Protein AF-0000000070421691 (afdb_homodimer)

Foldseek 3Di:
DAEEEQEAALFPLSVQLVVCCVVPPDDLPYAYEYEHEQDLPPPVPDPPVPPPDDPVVVVVSVVVSVVVVVVSQVVVQVVCVVSVHHYHYYYFYDDQLVRSQVVCVVVVHQEYTYEQDDPDDDPPDSRDPSRVSCCVRHPHYYHYGYDPDPPPD/DAEEEQEAALFPLSVQLVVCCVVPPDDLPYAYEYEHEQDLPPPVPDPPVVPPDDPVVVVVSVVVSVVVVVVSQVVVQVVCVVSVHHYHYDYFYDDQLVRSQVVCVVVVHQEYTYEQDDPDDDPPDSRDPSRVSCCVRHPHYYHYGYDPDPPDD

Solvent-accessible surface area (backbone atoms only — not comparable to full-atom values): 16685 Å² total; per-residue (Å²): 122,46,32,32,34,33,49,34,80,72,30,72,29,19,52,47,23,52,52,48,39,61,75,58,46,62,50,92,60,35,35,35,38,38,34,28,50,57,70,73,71,68,60,85,62,58,85,59,60,67,80,76,59,52,77,63,59,60,54,46,52,54,49,52,50,48,52,51,48,50,49,42,49,50,54,52,39,46,52,33,60,76,66,70,48,54,58,51,64,46,82,41,70,65,58,51,31,61,37,52,39,52,48,36,61,73,65,58,31,52,31,36,38,30,16,26,44,56,84,65,82,68,76,87,48,83,50,27,75,45,42,46,44,32,69,74,63,42,94,41,34,34,32,40,21,72,72,76,66,81,79,77,124,120,46,31,33,34,33,49,34,79,72,31,72,29,16,51,49,23,53,52,48,40,62,74,59,45,63,52,93,62,35,36,35,37,38,34,27,50,57,70,73,70,67,62,84,63,57,85,60,60,68,80,77,58,54,78,63,59,61,54,48,53,53,48,51,49,47,50,51,49,50,49,42,50,49,54,51,39,47,53,33,59,76,66,68,49,55,60,48,66,45,80,42,67,66,56,52,33,60,38,52,40,50,47,35,62,73,64,58,33,50,31,38,37,28,15,26,44,56,84,67,79,68,77,87,48,82,51,26,74,45,42,45,44,31,69,73,61,41,94,42,34,34,34,38,20,72,72,77,66,80,80,76,125

Secondary structure (DSSP, 8-state):
-EEEEEE--SSHHHHHHHHHHHHHT--TTEEEEEEEE------------TTTS-HHHHHHHHHHHHHHHHHHHHHHHHHHHHTT--EEEEEE-S-HHHHHHHHHHHTT-SEEEEES--S----S-SS-HHHHHHHHH-SS-EEEE--------/-EEEEEE--SSHHHHHHHHHHHHHT--TTEEEEEEEE------------TTTS-HHHHHHHHHHHHHHHHHHHHHHHHHHHHTT--EEEEEE-S-HHHHHHHHHHHTT-SEEEEES--S----S-SS-HHHHHHHHH-SS-EEEE--------

Sequence (306 aa):
MKNVLIAMDGSRESVFAFNQYLKTMHNSDNYVIAAHCAEYTEADTGVLSITQVGYDVIDGLLKEDEKRILSTLNDIESLLIENRVEGECIRLEGIPGVSIVSKAREVNASLIVIGSRGLGRIRRTFLGSVSEYVVHHSPVPVALCRYRGMGTKMKNVLIAMDGSRESVFAFNQYLKTMHNSDNYVIAAHCAEYTEADTGVLSITQVGYDVIDGLLKEDEKRILSTLNDIESLLIENRVEGECIRLEGIPGVSIVSKAREVNASLIVIGSRGLGRIRRTFLGSVSEYVVHHSPVPVALCRYRGMGTK

Organism: Crassostrea virginica (NCBI:txid6565)

Structure (mmCIF, N/CA/C/O backbone):
data_AF-0000000070421691-model_v1
#
loop_
_entity.id
_entity.type
_entity.pdbx_description
1 polymer 'Uncharacterized protein LOC111129438'
#
loop_
_atom_site.group_PDB
_atom_site.id
_atom_site.type_symbol
_atom_site.label_atom_id
_atom_site.label_alt_id
_atom_site.label_comp_id
_atom_site.label_asym_id
_atom_site.label_entity_id
_atom_site.label_seq_id
_atom_site.pdbx_PDB_ins_code
_atom_site.Cartn_x
_atom_site.Cartn_y
_atom_site.Cartn_z
_atom_site.occupancy
_atom_site.B_iso_or_equiv
_atom_site.auth_seq_id
_atom_site.auth_comp_id
_atom_site.auth_asym_id
_atom_site.auth_atom_id
_atom_site.pdbx_PDB_model_num
ATOM 1 N N . MET A 1 1 ? -16.359 -1.613 13.273 1 77.38 1 MET A N 1
ATOM 2 C CA . MET A 1 1 ? -15.867 -0.429 12.578 1 77.38 1 MET A CA 1
ATOM 3 C C . MET A 1 1 ? -14.344 -0.428 12.516 1 77.38 1 MET A C 1
ATOM 5 O O . MET A 1 1 ? -13.68 -0.826 13.477 1 77.38 1 MET A O 1
ATOM 9 N N . LYS A 1 2 ? -13.758 -0.209 11.305 1 95.12 2 LYS A N 1
ATOM 10 C CA . LYS A 1 2 ? -12.312 -0.176 11.133 1 95.12 2 LYS A CA 1
ATOM 11 C C . LYS A 1 2 ? -11.812 1.251 10.914 1 95.12 2 LYS A C 1
ATOM 13 O O . LYS A 1 2 ? -12.453 2.033 10.211 1 95.12 2 LYS A O 1
ATOM 18 N N . ASN A 1 3 ? -10.789 1.624 11.672 1 98.44 3 ASN A N 1
ATOM 19 C CA . ASN A 1 3 ? -10.148 2.92 11.477 1 98.44 3 ASN A CA 1
ATOM 20 C C . ASN A 1 3 ? -9.156 2.887 10.312 1 98.44 3 ASN A C 1
ATOM 22 O O . ASN A 1 3 ? -8.289 2.014 10.25 1 98.44 3 ASN A O 1
ATOM 26 N N . VAL A 1 4 ? -9.336 3.789 9.453 1 98.75 4 VAL A N 1
ATOM 27 C CA . VAL A 1 4 ? -8.406 3.971 8.344 1 98.75 4 VAL A CA 1
ATOM 28 C C . VAL A 1 4 ? -7.719 5.328 8.469 1 98.75 4 VAL A C 1
ATOM 30 O O . VAL A 1 4 ? -8.383 6.363 8.578 1 98.75 4 VAL A O 1
ATOM 33 N N . LEU A 1 5 ? -6.426 5.34 8.492 1 98.88 5 LEU A N 1
ATOM 34 C CA . LEU A 1 5 ? -5.66 6.582 8.555 1 98.88 5 LEU A CA 1
ATOM 35 C C . LEU A 1 5 ? -5.172 6.988 7.164 1 98.88 5 LEU A C 1
ATOM 37 O O . LEU A 1 5 ? -4.453 6.234 6.508 1 98.88 5 LEU A O 1
ATOM 41 N N . ILE A 1 6 ? -5.586 8.133 6.734 1 98.88 6 ILE A N 1
ATOM 42 C CA . ILE A 1 6 ? -5.109 8.664 5.461 1 98.88 6 ILE A CA 1
ATOM 43 C C . ILE A 1 6 ? -4.199 9.859 5.707 1 98.88 6 ILE A C 1
ATOM 45 O O . ILE A 1 6 ? -4.621 10.859 6.301 1 98.88 6 ILE A O 1
ATOM 49 N N . ALA A 1 7 ? -2.947 9.742 5.258 1 98.69 7 ALA A N 1
ATOM 50 C CA . ALA A 1 7 ? -1.983 10.828 5.398 1 98.69 7 ALA A CA 1
ATOM 51 C C . ALA A 1 7 ? -2.141 11.859 4.277 1 98.69 7 ALA A C 1
ATOM 53 O O . ALA A 1 7 ? -1.998 11.523 3.1 1 98.69 7 ALA A O 1
ATOM 54 N N . MET A 1 8 ? -2.387 13.117 4.711 1 97.88 8 MET A N 1
ATOM 55 C CA . MET A 1 8 ? -2.646 14.148 3.709 1 97.88 8 MET A CA 1
ATOM 56 C C . MET A 1 8 ? -1.851 15.414 4.012 1 97.88 8 MET A C 1
ATOM 58 O O . MET A 1 8 ? -1.923 15.945 5.121 1 97.88 8 MET A O 1
ATOM 62 N N . ASP A 1 9 ? -1.155 15.883 2.971 1 95 9 ASP A N 1
ATOM 63 C CA . ASP A 1 9 ? -0.322 17.062 3.189 1 95 9 ASP A CA 1
ATOM 64 C C . ASP A 1 9 ? -0.787 18.234 2.326 1 95 9 ASP A C 1
ATOM 66 O O . ASP A 1 9 ? -0.105 19.25 2.238 1 95 9 ASP A O 1
ATOM 70 N N . GLY A 1 10 ? -1.957 18.062 1.64 1 93.75 10 GLY A N 1
ATOM 71 C CA . GLY A 1 10 ? -2.514 19.109 0.804 1 93.75 10 GLY A CA 1
ATOM 72 C C . GLY A 1 10 ? -2.041 19.031 -0.636 1 93.75 10 GLY A C 1
ATOM 73 O O . GLY A 1 10 ? -2.529 19.781 -1.491 1 93.75 10 GLY A O 1
ATOM 74 N N . SER A 1 11 ? -1.064 18.188 -0.969 1 93 11 SER A N 1
ATOM 75 C CA . SER A 1 11 ? -0.588 18.031 -2.34 1 93 11 SER A CA 1
ATOM 76 C C . SER A 1 11 ? -1.613 17.297 -3.203 1 93 11 SER A C 1
ATOM 78 O O . SER A 1 11 ? -2.527 16.656 -2.682 1 93 11 SER A O 1
ATOM 80 N N . ARG A 1 12 ? -1.52 17.422 -4.504 1 93.94 12 ARG A N 1
ATOM 81 C CA . ARG A 1 12 ? -2.365 16.688 -5.438 1 93.94 12 ARG A CA 1
ATOM 82 C C . ARG A 1 12 ? -2.207 15.18 -5.246 1 93.94 12 ARG A C 1
ATOM 84 O O . ARG A 1 12 ? -3.168 14.422 -5.402 1 93.94 12 ARG A O 1
ATOM 91 N N . GLU A 1 13 ? -1.001 14.805 -4.832 1 95.12 13 GLU A N 1
ATOM 92 C CA . GLU A 1 13 ? -0.717 13.391 -4.613 1 95.12 13 GLU A CA 1
ATOM 93 C C . GLU A 1 13 ? -1.488 12.852 -3.412 1 95.12 13 GLU A C 1
ATOM 95 O O . GLU A 1 13 ? -1.997 11.727 -3.445 1 95.12 13 GLU A O 1
ATOM 100 N N . SER A 1 14 ? -1.585 13.688 -2.346 1 97 14 SER A N 1
ATOM 101 C CA . SER A 1 14 ? -2.299 13.227 -1.16 1 97 14 SER A CA 1
ATOM 102 C C . SER A 1 14 ? -3.807 13.219 -1.387 1 97 14 SER A C 1
ATOM 104 O O . SER A 1 14 ? -4.52 12.367 -0.857 1 97 14 SER A O 1
ATOM 106 N N . VAL A 1 15 ? -4.297 14.156 -2.199 1 97.19 15 VAL A N 1
ATOM 107 C CA . VAL A 1 15 ? -5.707 14.164 -2.572 1 97.19 15 VAL A CA 1
ATOM 108 C C . VAL A 1 15 ? -6.012 12.953 -3.453 1 97.19 15 VAL A C 1
ATOM 110 O O . VAL A 1 15 ? -7.055 12.312 -3.297 1 97.19 15 VAL A O 1
ATOM 113 N N . PHE A 1 16 ? -5.117 12.688 -4.352 1 97.31 16 PHE A N 1
ATOM 114 C CA . PHE A 1 16 ? -5.266 11.508 -5.188 1 97.31 16 PHE A CA 1
ATOM 115 C C . PHE A 1 16 ? -5.359 10.25 -4.336 1 97.31 16 PHE A C 1
ATOM 117 O O . PHE A 1 16 ? -6.184 9.367 -4.598 1 97.31 16 PHE A O 1
ATOM 124 N N . ALA A 1 17 ? -4.559 10.188 -3.281 1 98.31 17 ALA A N 1
ATOM 125 C CA . ALA A 1 17 ? -4.598 9.031 -2.391 1 98.31 17 ALA A CA 1
ATOM 126 C C . ALA A 1 17 ? -5.965 8.898 -1.721 1 98.31 17 ALA A C 1
ATOM 128 O O . ALA A 1 17 ? -6.516 7.801 -1.629 1 98.31 17 ALA A O 1
ATOM 129 N N . PHE A 1 18 ? -6.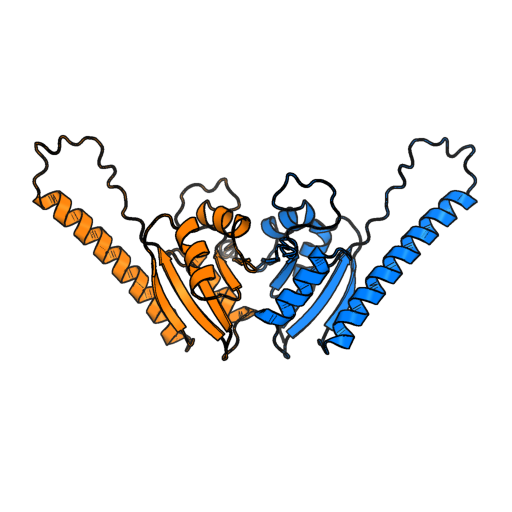527 9.984 -1.323 1 98.38 18 PHE A N 1
ATOM 130 C CA . PHE A 1 18 ? -7.863 9.992 -0.74 1 98.38 18 PHE A CA 1
ATOM 131 C C . PHE A 1 18 ? -8.898 9.477 -1.736 1 98.38 18 P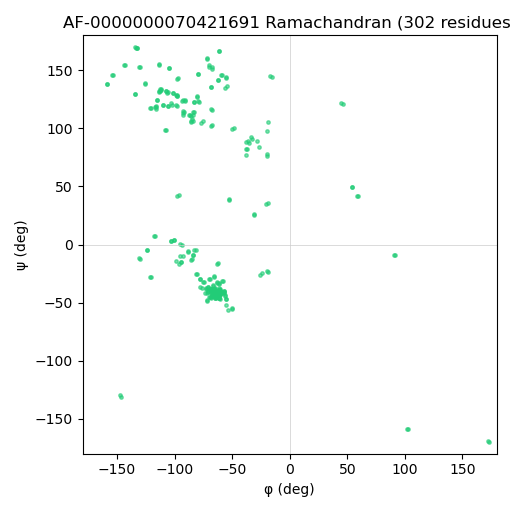HE A C 1
ATOM 133 O O . PHE A 1 18 ? -9.703 8.609 -1.404 1 98.38 18 PHE A O 1
ATOM 140 N N . ASN A 1 19 ? -8.797 9.977 -2.924 1 98 19 ASN A N 1
ATOM 141 C CA . ASN A 1 19 ? -9.734 9.57 -3.961 1 98 19 ASN A CA 1
ATOM 142 C C . ASN A 1 19 ? -9.594 8.086 -4.297 1 98 19 ASN A C 1
ATOM 144 O O . ASN A 1 19 ? -10.594 7.398 -4.523 1 98 19 ASN A O 1
ATOM 148 N N . GLN A 1 20 ? -8.391 7.621 -4.344 1 97.31 20 GLN A N 1
ATOM 149 C CA . GLN A 1 20 ? -8.172 6.199 -4.598 1 97.31 20 GLN A CA 1
ATOM 150 C C . GLN A 1 20 ? -8.758 5.344 -3.482 1 97.31 20 GLN A C 1
ATOM 152 O O . GLN A 1 20 ? -9.344 4.293 -3.746 1 97.31 20 GLN A O 1
ATOM 157 N N . TYR A 1 21 ? -8.547 5.801 -2.229 1 97.94 21 TYR A N 1
ATOM 158 C CA . TYR A 1 21 ? -9.172 5.09 -1.118 1 97.94 21 TYR A CA 1
ATOM 159 C C . TYR A 1 21 ? -10.68 4.984 -1.318 1 97.94 21 TYR A C 1
ATOM 161 O O . TYR A 1 21 ? -11.25 3.898 -1.2 1 97.94 21 TYR A O 1
ATOM 169 N N . LEU A 1 22 ? -11.32 6.086 -1.682 1 96.62 22 LEU A N 1
ATOM 170 C CA . LEU A 1 22 ? -12.766 6.117 -1.861 1 96.62 22 LEU A CA 1
ATOM 171 C C . LEU A 1 22 ? -13.195 5.156 -2.965 1 96.62 22 LEU A C 1
ATOM 173 O O . LEU A 1 22 ? -14.188 4.441 -2.816 1 96.62 22 LEU A O 1
ATOM 177 N N . LYS A 1 23 ? -12.398 5.125 -3.969 1 94.38 23 LYS A N 1
ATOM 178 C CA . LYS A 1 23 ? -12.75 4.363 -5.16 1 94.38 23 LYS A CA 1
ATOM 179 C C . LYS A 1 23 ? -12.516 2.869 -4.949 1 94.38 23 LYS A C 1
ATOM 181 O O . LYS A 1 23 ? -13.266 2.039 -5.477 1 94.38 23 LYS A O 1
ATOM 186 N N . THR A 1 24 ? -11.562 2.537 -4.113 1 94.56 24 THR A N 1
ATOM 187 C CA . THR A 1 24 ? -11.07 1.166 -4.207 1 94.56 24 THR A CA 1
ATOM 188 C C . THR A 1 24 ? -11.25 0.438 -2.877 1 94.56 24 THR A C 1
ATOM 190 O O . THR A 1 24 ? -11.406 -0.784 -2.85 1 94.56 24 THR A O 1
ATOM 193 N N . MET A 1 25 ? -11.242 1.121 -1.747 1 95.56 25 MET A N 1
ATOM 194 C CA . MET A 1 25 ? -11.047 0.435 -0.473 1 95.56 25 MET A CA 1
ATOM 195 C C . MET A 1 25 ? -12.109 0.846 0.538 1 95.56 25 MET A C 1
ATOM 197 O O . MET A 1 25 ? -12.266 0.205 1.579 1 95.56 25 MET A O 1
ATOM 201 N N . HIS A 1 26 ? -12.812 1.848 0.229 1 94.75 26 HIS A N 1
ATOM 202 C CA . HIS A 1 26 ? -13.75 2.426 1.192 1 94.75 26 HIS A CA 1
ATOM 203 C C . HIS A 1 26 ? -14.906 1.48 1.472 1 94.75 26 HIS A C 1
ATOM 205 O O . HIS A 1 26 ? -15.43 0.839 0.555 1 94.75 26 HIS A O 1
ATOM 211 N N . ASN A 1 27 ? -15.219 1.364 2.719 1 92.12 27 ASN A N 1
ATOM 212 C CA . ASN A 1 27 ? -16.438 0.75 3.254 1 92.12 27 ASN A CA 1
ATOM 213 C C . ASN A 1 27 ? -17.172 1.699 4.191 1 92.12 27 ASN A C 1
ATOM 215 O O . ASN A 1 27 ? -16.562 2.383 5.008 1 92.12 27 ASN A O 1
ATOM 219 N N . SER A 1 28 ? -18.484 1.755 4.105 1 90.69 28 SER A N 1
ATOM 220 C CA . SER A 1 28 ? -19.281 2.709 4.867 1 90.69 28 SER A CA 1
ATOM 221 C C . SER A 1 28 ? -19.141 2.479 6.367 1 90.69 28 SER A C 1
ATOM 223 O O . SER A 1 28 ? -19.453 3.361 7.172 1 90.69 28 SER A O 1
ATOM 225 N N . ASP A 1 29 ? -18.641 1.342 6.695 1 92.62 29 ASP A N 1
ATOM 226 C CA . ASP A 1 29 ? -18.453 1.027 8.109 1 92.62 29 ASP A CA 1
ATOM 227 C C . ASP A 1 29 ? -17.094 1.512 8.609 1 92.62 29 ASP A C 1
ATOM 229 O O . ASP A 1 29 ? -16.812 1.461 9.812 1 92.62 29 ASP A O 1
ATOM 233 N N . ASN A 1 30 ? -16.281 1.986 7.75 1 97 30 ASN A N 1
ATOM 234 C CA . ASN A 1 30 ? -14.969 2.475 8.156 1 97 30 ASN A CA 1
ATOM 235 C C . ASN A 1 30 ? -15.047 3.873 8.758 1 97 30 ASN A C 1
ATOM 237 O O . ASN A 1 30 ? -15.953 4.645 8.43 1 97 30 ASN A O 1
ATOM 241 N N . TYR A 1 31 ? -14.219 4.133 9.672 1 98.5 31 TYR A N 1
ATOM 242 C CA . TYR A 1 31 ? -13.977 5.473 10.195 1 98.5 31 TYR A CA 1
ATOM 243 C C . TYR A 1 31 ? -12.641 6.02 9.695 1 98.5 31 TYR A C 1
ATOM 245 O O . TYR A 1 31 ? -11.586 5.457 10 1 98.5 31 TYR A O 1
ATOM 253 N N . VAL A 1 32 ? -12.734 7.117 8.984 1 98.56 32 VAL A N 1
ATOM 254 C CA . VAL A 1 32 ? -11.531 7.637 8.328 1 98.56 32 VAL A CA 1
ATOM 255 C C . VAL A 1 32 ? -10.922 8.742 9.188 1 98.56 32 VAL A C 1
ATOM 257 O O . VAL A 1 32 ? -11.609 9.68 9.594 1 98.56 32 VAL A O 1
ATOM 260 N N . ILE A 1 33 ? -9.656 8.602 9.445 1 98.81 33 ILE A N 1
ATOM 261 C CA . ILE A 1 33 ? -8.859 9.641 10.086 1 98.81 33 ILE A CA 1
ATOM 262 C C . ILE A 1 33 ? -7.91 10.266 9.062 1 98.81 33 ILE A C 1
ATOM 264 O O . ILE A 1 33 ? -6.867 9.688 8.75 1 98.81 33 ILE A O 1
ATOM 268 N N . ALA A 1 34 ? -8.367 11.398 8.562 1 98.75 34 ALA A N 1
ATOM 269 C CA . ALA A 1 34 ? -7.504 12.156 7.66 1 98.75 34 ALA A CA 1
ATOM 270 C C . ALA A 1 34 ? -6.527 13.031 8.445 1 98.75 34 ALA A C 1
ATOM 272 O O . ALA A 1 34 ? -6.934 13.984 9.117 1 98.75 34 ALA A O 1
ATOM 273 N N . ALA A 1 35 ? -5.246 12.695 8.312 1 98.5 35 ALA A N 1
ATOM 274 C CA . ALA A 1 35 ? -4.25 13.312 9.18 1 98.5 35 ALA A CA 1
ATOM 275 C C . ALA A 1 35 ? -3.314 14.219 8.391 1 98.5 35 ALA A C 1
ATOM 277 O O . ALA A 1 35 ? -2.82 13.828 7.328 1 98.5 35 ALA A O 1
ATOM 278 N N . HIS A 1 36 ? -3.104 15.359 8.859 1 97.5 36 HIS A N 1
ATOM 279 C CA . HIS A 1 36 ? -2.154 16.328 8.305 1 97.5 36 HIS A CA 1
ATOM 280 C C . HIS A 1 36 ? -1.093 16.703 9.336 1 97.5 36 HIS A C 1
ATOM 282 O O . HIS A 1 36 ? -1.419 17.188 10.422 1 97.5 36 HIS A O 1
ATOM 288 N N . CYS A 1 37 ? 0.131 16.375 8.977 1 94.12 37 CYS A N 1
ATOM 289 C CA . CYS A 1 37 ? 1.233 16.797 9.836 1 94.12 37 CYS A CA 1
ATOM 290 C C . CYS A 1 37 ? 1.805 18.125 9.383 1 94.12 37 CYS A C 1
ATOM 292 O O . CYS A 1 37 ? 2.395 18.219 8.305 1 94.12 37 CYS A O 1
ATOM 294 N N . ALA A 1 38 ? 1.633 19.125 10.125 1 80.69 38 ALA A N 1
ATOM 295 C CA . ALA A 1 38 ? 2.006 20.5 9.836 1 80.69 38 ALA A CA 1
ATOM 296 C C . ALA A 1 38 ? 3.51 20.703 9.992 1 80.69 38 ALA A C 1
ATOM 298 O O . ALA A 1 38 ? 4.098 20.297 10.992 1 80.69 38 ALA A O 1
ATOM 299 N N . GLU A 1 39 ? 4.125 20.828 8.844 1 71.38 39 GLU A N 1
ATOM 300 C CA . GLU A 1 39 ? 5.516 21.234 9.023 1 71.38 39 GLU A CA 1
ATOM 301 C C . GLU A 1 39 ? 5.66 22.75 8.953 1 71.38 39 GLU A C 1
ATOM 303 O O . GLU A 1 39 ? 5.117 23.391 8.047 1 71.38 39 GLU A O 1
ATOM 308 N N . TYR A 1 40 ? 6.051 23.328 10.078 1 58.81 40 TYR A N 1
ATOM 309 C CA . TYR A 1 40 ? 6.34 24.766 10.055 1 58.81 40 TYR A CA 1
ATOM 310 C C . TYR A 1 40 ? 7.586 25.047 9.227 1 58.81 40 TYR A C 1
ATOM 312 O O . TYR A 1 40 ? 8.547 24.281 9.25 1 58.81 40 TYR A O 1
ATOM 320 N N . THR A 1 41 ? 7.34 25.516 7.984 1 53.25 41 THR A N 1
ATOM 321 C CA . THR A 1 41 ? 8.484 25.938 7.18 1 53.25 41 THR A CA 1
ATOM 322 C C . THR A 1 41 ? 9.578 26.531 8.062 1 53.25 41 THR A C 1
ATOM 324 O O . THR A 1 41 ? 9.305 27.359 8.938 1 53.25 41 THR A O 1
ATOM 327 N N . GLU A 1 42 ? 10.43 25.688 8.461 1 48.53 42 GLU A N 1
ATOM 328 C CA . GLU A 1 42 ? 11.562 26.438 8.992 1 48.53 42 GLU A CA 1
ATOM 329 C C . GLU A 1 42 ? 11.836 27.688 8.148 1 48.53 42 GLU A C 1
ATOM 331 O O . GLU A 1 42 ? 12.016 27.594 6.934 1 48.53 42 GLU A O 1
ATOM 336 N N . ALA A 1 43 ? 11.117 28.703 8.258 1 41.06 43 ALA A N 1
ATOM 337 C CA . ALA A 1 43 ? 11.703 29.891 7.637 1 41.06 43 ALA A CA 1
ATOM 338 C C . ALA A 1 43 ? 13.203 29.703 7.426 1 41.06 43 ALA A C 1
ATOM 340 O O . ALA A 1 43 ? 13.898 29.141 8.273 1 41.06 43 ALA A O 1
ATOM 341 N N . ASP A 1 44 ? 13.633 29.469 6.145 1 38.09 44 ASP A N 1
ATOM 342 C CA . ASP A 1 44 ? 15.031 29.844 5.961 1 38.09 44 ASP A CA 1
ATOM 343 C C . ASP A 1 44 ? 15.469 30.828 7.039 1 38.09 44 ASP A C 1
ATOM 345 O O . ASP A 1 44 ? 15.508 32.031 6.805 1 38.09 44 ASP A O 1
ATOM 349 N N . THR A 1 45 ? 15.023 30.75 8.188 1 38.03 45 THR A N 1
ATOM 350 C CA . THR A 1 45 ? 15.664 31.641 9.156 1 38.03 45 THR A CA 1
ATOM 351 C C . THR A 1 45 ? 17.188 31.469 9.125 1 38.03 45 THR A C 1
ATOM 353 O O . THR A 1 45 ? 17.719 30.547 9.734 1 38.03 45 THR A O 1
ATOM 356 N N . GLY A 1 46 ? 17.875 31.281 7.996 1 39.12 46 GLY A N 1
ATOM 357 C CA . GLY A 1 46 ? 19.234 31.797 8.195 1 39.12 46 GLY A CA 1
ATOM 358 C C . GLY A 1 46 ? 19.344 32.719 9.391 1 39.12 46 GLY A C 1
ATOM 359 O O . GLY A 1 46 ? 18.344 33.219 9.898 1 39.12 46 GLY A O 1
ATOM 360 N N . VAL A 1 47 ? 20.562 32.625 10.086 1 39.03 47 VAL A N 1
ATOM 361 C CA . VAL A 1 47 ? 21.047 33.594 11.078 1 39.03 47 VAL A CA 1
ATOM 362 C C . VAL A 1 47 ? 20.531 35 10.734 1 39.03 47 VAL A C 1
ATOM 364 O O . VAL A 1 47 ? 21.141 35.719 9.953 1 39.03 47 VAL A O 1
ATOM 367 N N . LEU A 1 48 ? 19.5 35.188 10.109 1 39.16 48 LEU A N 1
ATOM 368 C CA . LEU A 1 48 ? 19.297 36.625 10.273 1 39.16 48 LEU A CA 1
ATOM 369 C C . LEU A 1 48 ? 19.391 37.031 11.742 1 39.16 48 LEU A C 1
ATOM 371 O O . LEU A 1 48 ? 18.875 36.312 12.609 1 39.16 48 LEU A O 1
ATOM 375 N N . SER A 1 49 ? 20.516 37.562 12.195 1 39.91 49 SER A N 1
ATOM 376 C CA . SER A 1 49 ? 20.75 38.25 13.461 1 39.91 49 SER A CA 1
ATOM 377 C C . SER A 1 49 ? 19.438 38.75 14.07 1 39.91 49 SER A C 1
ATOM 379 O O . SER A 1 49 ? 18.734 39.562 13.477 1 39.91 49 SER A O 1
ATOM 381 N N . ILE A 1 50 ? 18.688 37.906 14.656 1 44.12 50 ILE A N 1
ATOM 382 C CA . ILE A 1 50 ? 17.578 38.219 15.539 1 44.12 50 ILE A CA 1
ATOM 383 C C . ILE A 1 50 ? 17.703 39.656 16.047 1 44.12 50 ILE A C 1
ATOM 385 O O . ILE A 1 50 ? 16.844 40.156 16.766 1 44.12 50 ILE A O 1
ATOM 389 N N . THR A 1 51 ? 19.031 40.031 15.977 1 44.97 51 THR A N 1
ATOM 390 C CA . THR A 1 51 ? 19.125 41.375 16.531 1 44.97 51 THR A CA 1
ATOM 391 C C . THR A 1 51 ? 18.141 42.312 15.828 1 44.97 51 THR A C 1
ATOM 393 O O . THR A 1 51 ? 17.609 43.25 16.453 1 44.97 51 THR A O 1
ATOM 396 N N . GLN A 1 52 ? 18.25 42.406 14.406 1 45.94 52 GLN A N 1
ATOM 397 C CA . GLN A 1 52 ? 17.578 43.531 13.773 1 45.94 52 GLN A CA 1
ATOM 398 C C . GLN A 1 52 ? 16.203 43.125 13.258 1 45.94 52 GLN A C 1
ATOM 400 O O . GLN A 1 52 ? 15.477 43.969 12.688 1 45.94 52 GLN A O 1
ATOM 405 N N . VAL A 1 53 ? 15.844 41.75 13.086 1 51.53 53 VAL A N 1
ATOM 406 C CA . VAL A 1 53 ? 14.5 41.531 12.555 1 51.53 53 VAL A CA 1
ATOM 407 C C . VAL A 1 53 ? 13.484 41.562 13.695 1 51.53 53 VAL A C 1
ATOM 409 O O . VAL A 1 53 ? 13.633 40.875 14.695 1 51.53 53 VAL A O 1
ATOM 412 N N . GLY A 1 54 ? 12.734 42.531 13.844 1 55.06 54 GLY A N 1
ATOM 413 C CA . GLY A 1 54 ? 11.781 42.844 14.898 1 55.06 54 GLY A CA 1
ATOM 414 C C . GLY A 1 54 ? 10.766 41.719 15.133 1 55.06 54 GLY A C 1
ATOM 415 O O . GLY A 1 54 ? 10.5 40.938 14.242 1 55.06 54 GLY A O 1
ATOM 416 N N . TYR A 1 55 ? 10.438 41.344 16.422 1 56.16 55 TYR A N 1
ATOM 417 C CA . TYR A 1 55 ? 9.406 40.469 16.984 1 56.16 55 TYR A CA 1
ATOM 418 C C . TYR A 1 55 ? 8.195 40.375 16.062 1 56.16 55 TYR A C 1
ATOM 420 O O . TYR A 1 55 ? 7.547 39.344 15.969 1 56.16 55 TYR A O 1
ATOM 428 N N . ASP A 1 56 ? 8.023 41.406 15.281 1 57.47 56 ASP A N 1
ATOM 429 C CA . ASP A 1 56 ? 6.812 41.531 14.469 1 57.47 56 ASP A CA 1
ATOM 430 C C . ASP A 1 56 ? 6.879 40.594 13.25 1 57.47 56 ASP A C 1
ATOM 432 O O . ASP A 1 56 ? 5.867 40.031 12.836 1 57.47 56 ASP A O 1
ATOM 436 N N . VAL A 1 57 ? 8.109 40.469 12.688 1 59.91 57 VAL A N 1
ATOM 437 C CA . VAL A 1 57 ? 8.258 39.688 11.469 1 59.91 57 VAL A CA 1
ATOM 438 C C . VAL A 1 57 ? 8.125 38.188 11.805 1 59.91 57 VAL A C 1
ATOM 440 O O . VAL A 1 57 ? 7.473 37.438 11.07 1 59.91 57 VAL A O 1
ATOM 443 N N . ILE A 1 58 ? 8.633 37.781 12.867 1 60.75 58 ILE A N 1
ATOM 444 C CA . ILE A 1 58 ? 8.531 36.375 13.297 1 60.75 58 ILE A CA 1
ATOM 445 C C . ILE A 1 58 ? 7.066 36.031 13.57 1 60.75 58 ILE A C 1
ATOM 447 O O . ILE A 1 58 ? 6.594 34.969 13.172 1 60.75 58 ILE A O 1
ATOM 451 N N . ASP A 1 59 ? 6.352 36.938 14.188 1 64.69 59 ASP A N 1
ATOM 452 C CA . ASP A 1 59 ? 4.938 36.75 14.484 1 64.69 59 ASP A CA 1
ATOM 453 C C . ASP A 1 59 ? 4.117 36.625 13.195 1 64.69 59 ASP A C 1
ATOM 455 O O . ASP A 1 59 ? 3.209 35.781 13.109 1 64.69 59 ASP A O 1
ATOM 459 N N . GLY A 1 60 ? 4.566 37.312 12.164 1 65.88 60 GLY A N 1
ATOM 460 C CA . GLY A 1 60 ? 3.867 37.281 10.883 1 65.88 60 GLY A CA 1
ATOM 461 C C . GLY A 1 60 ? 4.051 35.969 10.148 1 65.88 60 GLY A C 1
ATOM 462 O O . GLY A 1 60 ? 3.094 35.438 9.594 1 65.88 60 GLY A O 1
ATOM 463 N N . LEU A 1 61 ? 5.258 35.469 10.172 1 65.31 61 LEU A N 1
ATOM 464 C CA . LEU A 1 61 ? 5.551 34.219 9.492 1 65.31 61 LEU A CA 1
ATOM 465 C C . LEU A 1 61 ? 4.82 33.062 10.156 1 65.31 61 LEU A C 1
ATOM 467 O O . LEU A 1 61 ? 4.293 32.188 9.477 1 65.31 61 LEU A O 1
ATOM 471 N N . LEU A 1 62 ? 4.781 33.156 11.383 1 71.56 62 LEU A N 1
ATOM 472 C CA . LEU A 1 62 ? 4.078 32.125 12.133 1 71.56 62 LEU A CA 1
ATOM 473 C C . LEU A 1 62 ? 2.58 32.156 11.844 1 71.56 62 LEU A C 1
ATOM 475 O O . LEU A 1 62 ? 1.939 31.109 11.719 1 71.56 62 LEU A O 1
ATOM 479 N N . LYS A 1 63 ? 2.189 33.438 11.672 1 77.56 63 LYS A N 1
ATOM 480 C CA . LYS A 1 63 ? 0.769 33.594 11.375 1 77.56 63 LYS A CA 1
ATOM 481 C C . LYS A 1 63 ? 0.444 33.094 9.969 1 77.56 63 LYS A C 1
ATOM 483 O O . LYS A 1 63 ? -0.599 32.469 9.742 1 77.56 63 LYS A O 1
ATOM 488 N N . GLU A 1 64 ? 1.34 33.312 9.039 1 80.56 64 GLU A N 1
ATOM 489 C CA . GLU A 1 64 ? 1.11 32.844 7.672 1 80.56 64 GLU A CA 1
ATOM 490 C C . GLU A 1 64 ? 1.154 31.328 7.574 1 80.56 64 GLU A C 1
ATOM 492 O O . GLU A 1 64 ? 0.362 30.719 6.852 1 80.56 64 GLU A O 1
ATOM 497 N N . ASP A 1 65 ? 2.021 30.766 8.297 1 81.94 65 ASP A N 1
ATOM 498 C CA . ASP A 1 65 ? 2.111 29.312 8.32 1 81.94 65 ASP A CA 1
ATOM 499 C C . ASP A 1 65 ? 0.85 28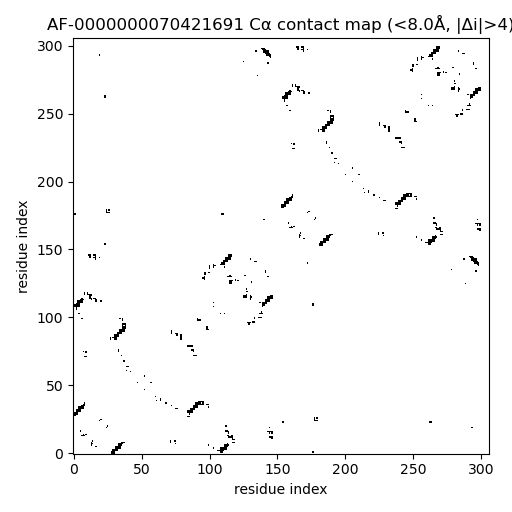.688 8.914 1 81.94 65 ASP A C 1
ATOM 501 O O . ASP A 1 65 ? 0.33 27.703 8.391 1 81.94 65 ASP A O 1
ATOM 505 N N . GLU A 1 66 ? 0.404 29.297 9.914 1 87.25 66 GLU A N 1
ATOM 506 C CA . GLU A 1 66 ? -0.803 28.797 10.562 1 87.25 66 GLU A CA 1
ATOM 507 C C . GLU A 1 66 ? -2.012 28.891 9.641 1 87.25 66 GLU A C 1
ATOM 509 O O . GLU A 1 66 ? -2.848 27.984 9.602 1 87.25 66 GLU A O 1
ATOM 514 N N . LYS A 1 67 ? -2.053 30 8.938 1 88.75 67 LYS A N 1
ATOM 515 C CA . LYS A 1 67 ? -3.148 30.156 7.988 1 88.75 67 LYS A CA 1
ATOM 516 C C . LYS A 1 67 ? -3.107 29.094 6.906 1 88.75 67 LYS A C 1
ATOM 518 O O . LYS A 1 67 ? -4.145 28.547 6.52 1 88.75 67 LYS A O 1
ATOM 523 N N . ARG A 1 68 ? -2.002 28.812 6.457 1 88.31 68 ARG A N 1
ATOM 524 C CA . ARG A 1 68 ? -1.84 27.781 5.434 1 88.31 68 ARG A CA 1
ATOM 525 C C . ARG A 1 68 ? -2.24 26.406 5.969 1 88.31 68 ARG A C 1
ATOM 527 O O . ARG A 1 68 ? -2.92 25.641 5.281 1 88.31 68 ARG A O 1
ATOM 534 N N . ILE A 1 69 ? -1.844 26.156 7.137 1 90.44 69 ILE A N 1
ATOM 535 C CA . ILE A 1 69 ? -2.145 24.875 7.77 1 90.44 69 ILE A CA 1
ATOM 536 C C . ILE A 1 69 ? -3.654 24.734 7.953 1 90.44 69 ILE A C 1
ATOM 538 O O . ILE A 1 69 ? -4.23 23.688 7.621 1 90.44 69 ILE A O 1
ATOM 542 N N . LEU A 1 70 ? -4.219 25.797 8.43 1 92.69 70 LEU A N 1
ATOM 543 C CA . LEU A 1 70 ? -5.656 25.766 8.656 1 92.69 70 LEU A CA 1
ATOM 544 C C . LEU A 1 70 ? -6.414 25.609 7.34 1 92.69 70 LEU A C 1
ATOM 546 O O . LEU A 1 70 ? -7.422 24.906 7.277 1 92.69 70 LEU A O 1
ATOM 550 N N . SER A 1 71 ? -5.953 26.266 6.352 1 94.81 71 SER A N 1
ATOM 551 C CA . SER A 1 71 ? -6.578 26.125 5.039 1 94.81 71 SER A CA 1
ATOM 552 C C . SER A 1 71 ? -6.5 24.688 4.535 1 94.81 71 SER A C 1
ATOM 554 O O . SER A 1 71 ? -7.484 24.156 4.016 1 94.81 71 SER A O 1
ATOM 556 N N . THR A 1 72 ? -5.363 24.078 4.695 1 94.19 72 THR A N 1
ATOM 557 C CA . THR A 1 72 ? -5.188 22.688 4.281 1 94.19 72 THR A CA 1
ATOM 558 C C . THR A 1 72 ? -6.125 21.766 5.062 1 94.19 72 THR A C 1
ATOM 560 O O . THR A 1 72 ? -6.781 20.906 4.477 1 94.19 72 THR A O 1
ATOM 563 N N . LEU A 1 73 ? -6.215 22 6.316 1 96.44 73 LEU A N 1
ATOM 564 C CA . LEU A 1 73 ? -7.09 21.203 7.164 1 96.44 73 LEU A CA 1
ATOM 565 C C . LEU A 1 73 ? -8.547 21.359 6.754 1 96.44 73 LEU A C 1
ATOM 567 O O . LEU A 1 73 ? -9.297 20.391 6.703 1 96.44 73 LEU A O 1
ATOM 571 N N . ASN A 1 74 ? -8.906 22.594 6.469 1 97.12 74 ASN A N 1
ATOM 572 C CA . ASN A 1 74 ? -10.266 22.859 6.012 1 97.12 74 ASN A CA 1
ATOM 573 C C . ASN A 1 74 ? -10.562 22.141 4.691 1 97.12 74 ASN A C 1
ATOM 575 O O . ASN A 1 74 ? -11.648 21.594 4.508 1 97.12 74 ASN A O 1
ATOM 579 N N . ASP A 1 75 ? -9.625 22.172 3.779 1 97.31 75 ASP A N 1
ATOM 580 C CA . ASP A 1 75 ? -9.781 21.5 2.498 1 97.31 75 ASP A CA 1
ATOM 581 C C . ASP A 1 75 ? -9.961 19.984 2.695 1 97.31 75 ASP A C 1
ATOM 583 O O . ASP A 1 75 ? -10.812 19.375 2.053 1 97.31 75 ASP A O 1
ATOM 587 N N . ILE A 1 76 ? -9.25 19.453 3.574 1 96.81 76 ILE A N 1
ATOM 588 C CA . ILE A 1 76 ? -9.312 18.016 3.848 1 96.81 76 ILE A CA 1
ATOM 589 C C . ILE A 1 76 ? -10.656 17.672 4.48 1 96.81 76 ILE A C 1
ATOM 591 O O . ILE A 1 76 ? -11.305 16.688 4.098 1 96.81 76 ILE A O 1
ATOM 595 N N . GLU A 1 77 ? -11.031 18.484 5.43 1 97.69 77 GLU A N 1
ATOM 596 C CA . GLU A 1 77 ? -12.328 18.281 6.062 1 97.69 77 GLU A CA 1
ATOM 597 C C . GLU A 1 77 ? -13.461 18.344 5.039 1 97.69 77 GLU A C 1
ATOM 599 O O . GLU A 1 77 ? -14.398 17.547 5.09 1 97.69 77 GLU A O 1
ATOM 604 N N . SER A 1 78 ? -13.359 19.281 4.141 1 98.12 78 SER A N 1
ATOM 605 C CA . SER A 1 78 ? -14.367 19.438 3.096 1 98.12 78 SER A CA 1
ATOM 606 C C . SER A 1 78 ? -14.461 18.172 2.23 1 98.12 78 SER A C 1
ATOM 608 O O . SER A 1 78 ? -15.547 17.797 1.785 1 98.12 78 SER A O 1
ATOM 610 N N . LEU A 1 79 ? -13.344 17.531 1.943 1 97.69 79 LEU A N 1
ATOM 611 C CA . LEU A 1 79 ? -13.336 16.297 1.168 1 97.69 79 LEU A CA 1
ATOM 612 C C . LEU A 1 79 ? -14.148 15.211 1.869 1 97.69 79 LEU A C 1
ATOM 614 O O . LEU A 1 79 ? -14.922 14.5 1.229 1 97.69 79 LEU A O 1
ATOM 618 N N . LEU A 1 80 ? -14 15.094 3.188 1 97.94 80 LEU A N 1
ATOM 619 C CA . LEU A 1 80 ? -14.742 14.094 3.945 1 97.94 80 LEU A CA 1
ATOM 620 C C . LEU A 1 80 ? -16.234 14.367 3.879 1 97.94 80 LEU A C 1
ATOM 622 O O . LEU A 1 80 ? -17.031 13.453 3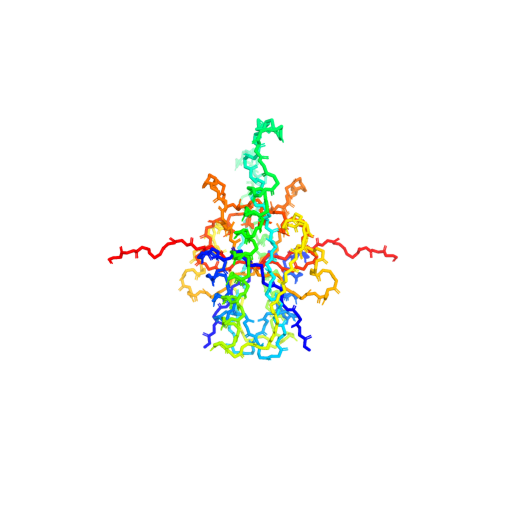.617 1 97.94 80 LEU A O 1
ATOM 626 N N . ILE A 1 81 ? -16.562 15.633 4.027 1 97.69 81 ILE A N 1
ATOM 627 C CA . ILE A 1 81 ? -17.969 16.031 4.086 1 97.69 81 ILE A CA 1
ATOM 628 C C . ILE A 1 81 ? -18.609 15.859 2.713 1 97.69 81 ILE A C 1
ATOM 630 O O . ILE A 1 81 ? -19.672 15.25 2.594 1 97.69 81 ILE A O 1
ATOM 634 N N . GLU A 1 82 ? -17.906 16.297 1.713 1 97.88 82 GLU A N 1
ATOM 635 C CA . GLU A 1 82 ? -18.438 16.281 0.356 1 97.88 82 GLU A CA 1
ATOM 636 C C . GLU A 1 82 ? -18.656 14.852 -0.135 1 97.88 82 GLU A C 1
ATOM 638 O O . GLU A 1 82 ? -19.547 14.586 -0.941 1 97.88 82 GLU A O 1
ATOM 643 N N . ASN A 1 83 ? -17.906 13.984 0.372 1 97.75 83 ASN A N 1
ATOM 644 C CA . ASN A 1 83 ? -17.984 12.602 -0.082 1 97.75 83 ASN A CA 1
ATOM 645 C C . ASN A 1 83 ? -18.734 11.727 0.922 1 97.75 83 ASN A C 1
ATOM 647 O O . ASN A 1 83 ? -18.781 10.5 0.779 1 97.75 83 ASN A O 1
ATOM 651 N N . ARG A 1 84 ? -19.234 12.312 1.979 1 97.25 84 ARG A N 1
ATOM 652 C CA . ARG A 1 84 ? -20.047 11.641 2.996 1 97.25 84 ARG A CA 1
ATOM 653 C C . ARG A 1 84 ? -19.266 10.492 3.631 1 97.25 84 ARG A C 1
ATOM 655 O O . ARG A 1 84 ? -19.812 9.398 3.807 1 97.25 84 ARG A O 1
ATOM 662 N N . VAL A 1 85 ? -18.047 10.781 3.879 1 97.31 85 VAL A N 1
ATOM 663 C CA . VAL A 1 85 ? -17.188 9.805 4.531 1 97.31 85 VAL A CA 1
ATOM 664 C C . VAL A 1 85 ? -17.25 9.992 6.047 1 97.31 85 VAL A C 1
ATOM 666 O O . VAL A 1 85 ? -17.031 11.102 6.547 1 97.31 85 VAL A O 1
ATOM 669 N N . GLU A 1 86 ? -17.609 8.938 6.762 1 97.88 86 GLU A N 1
ATOM 670 C CA . GLU A 1 86 ? -17.547 8.984 8.219 1 97.88 86 GLU A CA 1
ATOM 671 C C . GLU A 1 86 ? -16.109 9.07 8.719 1 97.88 86 GLU A C 1
ATOM 673 O O . GLU A 1 86 ? -15.305 8.18 8.445 1 97.88 86 GLU A O 1
ATOM 678 N N . GLY A 1 87 ? -15.773 10.117 9.344 1 98.06 87 GLY A N 1
ATOM 679 C CA . GLY A 1 87 ? -14.398 10.297 9.789 1 98.06 87 GLY A CA 1
ATOM 680 C C . GLY A 1 87 ? -14.133 11.672 10.359 1 98.06 87 GLY A C 1
ATOM 681 O O . GLY A 1 87 ? -15.07 12.398 10.711 1 98.06 87 GLY A O 1
ATOM 682 N N . GLU A 1 88 ? -12.875 11.961 10.578 1 98.5 88 GLU A N 1
ATOM 683 C CA . GLU A 1 88 ? -12.422 13.258 11.094 1 98.5 88 GLU A CA 1
ATOM 684 C C . GLU A 1 88 ? -11.102 13.68 10.461 1 98.5 88 GLU A C 1
ATOM 686 O O . GLU A 1 88 ? -10.383 12.844 9.898 1 98.5 88 GLU A O 1
ATOM 691 N N . CYS A 1 89 ? -10.93 14.906 10.445 1 98.31 89 CYS A N 1
ATOM 692 C CA . CYS A 1 89 ? -9.648 15.5 10.062 1 98.31 89 CYS A CA 1
ATOM 693 C C . CYS A 1 89 ? -8.859 15.938 11.297 1 98.31 89 CYS A C 1
ATOM 695 O O . CYS A 1 89 ? -9.398 16.625 12.172 1 98.31 89 CYS A O 1
ATOM 697 N N . ILE A 1 90 ? -7.59 15.523 11.32 1 98 90 ILE A N 1
ATOM 698 C CA . ILE A 1 90 ? -6.812 15.867 12.508 1 98 90 ILE A CA 1
ATOM 699 C C . ILE A 1 90 ? -5.477 16.484 12.094 1 98 90 ILE A C 1
ATOM 701 O O . ILE A 1 90 ? -4.973 16.188 11 1 98 90 ILE A O 1
ATOM 705 N N . ARG A 1 91 ? -4.988 17.297 12.977 1 97.12 91 ARG A N 1
ATOM 706 C CA . ARG A 1 91 ? -3.643 17.844 12.852 1 97.12 91 ARG A CA 1
ATOM 707 C C . ARG A 1 91 ? -2.652 17.078 13.719 1 97.12 91 ARG A C 1
ATOM 709 O O . ARG A 1 91 ? -2.908 16.844 14.898 1 97.12 91 ARG A O 1
ATOM 716 N N . LEU A 1 92 ? -1.603 16.672 13.102 1 96.88 92 LEU A N 1
ATOM 717 C CA . LEU A 1 92 ? -0.522 16.016 13.836 1 96.88 92 LEU A CA 1
ATOM 718 C C . LEU A 1 92 ? 0.66 16.969 14.008 1 96.88 92 LEU A C 1
ATOM 720 O O . LEU A 1 92 ? 0.866 17.875 13.188 1 96.88 92 LEU A O 1
ATOM 724 N N . GLU A 1 93 ? 1.41 16.766 15.055 1 92.94 93 GLU A N 1
ATOM 725 C CA . GLU A 1 93 ? 2.641 17.516 15.312 1 92.94 93 GLU A CA 1
ATOM 726 C C . GLU A 1 93 ? 3.861 16.609 15.227 1 92.94 93 GLU A C 1
ATOM 728 O O . GLU A 1 93 ? 3.746 15.383 15.383 1 92.94 93 GLU A O 1
ATOM 733 N N . GLY A 1 94 ? 5.02 17.25 14.914 1 93.56 94 GLY A N 1
ATOM 734 C CA . GLY A 1 94 ? 6.258 16.484 14.875 1 93.56 94 GLY A CA 1
ATOM 735 C C . GLY A 1 94 ? 6.715 16.141 13.469 1 93.56 94 GLY A C 1
ATOM 736 O O . GLY A 1 94 ? 6.43 16.891 12.531 1 93.56 94 GLY A O 1
ATOM 737 N N . ILE A 1 95 ? 7.559 15.094 13.367 1 94.19 95 ILE A N 1
ATOM 738 C CA . ILE A 1 95 ? 8.07 14.641 12.086 1 94.19 95 ILE A CA 1
ATOM 739 C C . ILE A 1 95 ? 7.016 13.812 11.367 1 94.19 95 ILE A C 1
ATOM 741 O O . ILE A 1 95 ? 6.535 12.812 11.906 1 94.19 95 ILE A O 1
ATOM 745 N N . PRO A 1 96 ? 6.641 14.156 10.242 1 95.94 96 PRO A N 1
ATOM 746 C CA . PRO A 1 96 ? 5.469 13.586 9.57 1 95.94 96 PRO A CA 1
ATOM 747 C C . PRO A 1 96 ? 5.473 12.055 9.578 1 95.94 96 PRO A C 1
ATOM 749 O O . PRO A 1 96 ? 4.52 11.438 10.047 1 95.94 96 PRO A O 1
ATOM 752 N N . GLY A 1 97 ? 6.48 11.383 9.109 1 97.06 97 GLY A N 1
ATOM 753 C CA . GLY A 1 97 ? 6.523 9.93 9.078 1 97.06 97 GLY A CA 1
ATOM 754 C C . GLY A 1 97 ? 6.324 9.289 10.445 1 97.06 97 GLY A C 1
ATOM 755 O O . GLY A 1 97 ? 5.52 8.367 10.594 1 97.06 97 GLY A O 1
ATOM 756 N N . VAL A 1 98 ? 6.977 9.836 11.453 1 97.81 98 VAL A N 1
ATOM 757 C CA . VAL A 1 98 ? 6.914 9.328 12.82 1 97.81 98 VAL A CA 1
ATOM 758 C C . VAL A 1 98 ? 5.508 9.539 13.383 1 97.81 98 VAL A C 1
ATOM 760 O O . VAL A 1 98 ? 4.926 8.625 13.969 1 97.81 98 VAL A O 1
ATOM 763 N N . SER A 1 99 ? 4.988 10.695 13.133 1 98.06 99 SER A N 1
ATOM 764 C CA . SER A 1 99 ? 3.686 11.055 13.68 1 98.06 99 SER A CA 1
ATOM 765 C C . SER A 1 99 ? 2.574 10.211 13.062 1 98.06 99 SER A C 1
ATOM 767 O O . SER A 1 99 ? 1.644 9.797 13.75 1 98.06 99 SER A O 1
ATOM 769 N N . ILE A 1 100 ? 2.666 9.945 11.82 1 98.44 100 ILE A N 1
ATOM 770 C CA . ILE A 1 100 ? 1.664 9.148 11.125 1 98.44 100 ILE A CA 1
ATOM 771 C C . ILE A 1 100 ? 1.659 7.723 11.672 1 98.44 100 ILE A C 1
ATOM 773 O O . ILE A 1 100 ? 0.601 7.18 12 1 98.44 100 ILE A O 1
ATOM 777 N N . VAL A 1 101 ? 2.863 7.156 11.82 1 98.69 101 VAL A N 1
ATOM 778 C CA . VAL A 1 101 ? 2.98 5.789 12.312 1 98.69 101 VAL A CA 1
ATOM 779 C C . VAL A 1 101 ? 2.516 5.723 13.766 1 98.69 101 VAL A C 1
ATOM 781 O O . VAL A 1 101 ? 1.796 4.797 14.148 1 98.69 101 VAL A O 1
ATOM 784 N N . SER A 1 102 ? 2.902 6.719 14.539 1 98.69 102 SER A N 1
ATOM 785 C CA . SER A 1 102 ? 2.484 6.77 15.938 1 98.69 102 SER A CA 1
ATOM 786 C C . SER A 1 102 ? 0.968 6.879 16.062 1 98.69 102 SER A C 1
ATOM 788 O O . SER A 1 102 ? 0.355 6.195 16.891 1 98.69 102 SER A O 1
ATOM 790 N N . LYS A 1 103 ? 0.398 7.672 15.195 1 98.69 103 LYS A N 1
ATOM 791 C CA . LYS A 1 103 ? -1.052 7.84 15.25 1 98.69 103 LYS A CA 1
ATOM 792 C C . LYS A 1 103 ? -1.768 6.555 14.836 1 98.69 103 LYS A C 1
ATOM 794 O O . LYS A 1 103 ? -2.783 6.191 15.43 1 98.69 103 LYS A O 1
ATOM 799 N N . ALA A 1 104 ? -1.255 5.883 13.883 1 98.62 104 ALA A N 1
ATOM 800 C CA . ALA A 1 104 ? -1.846 4.613 13.469 1 98.62 104 ALA A CA 1
ATOM 801 C C . ALA A 1 104 ? -1.91 3.629 14.633 1 98.62 104 ALA A C 1
ATOM 803 O O . ALA A 1 104 ? -2.914 2.938 14.812 1 98.62 104 ALA A O 1
ATOM 804 N N . ARG A 1 105 ? -0.854 3.584 15.422 1 98.38 105 ARG A N 1
ATOM 805 C CA . ARG A 1 105 ? -0.824 2.715 16.594 1 98.38 105 ARG A CA 1
ATOM 806 C C . ARG A 1 105 ? -1.846 3.162 17.641 1 98.38 105 ARG A C 1
ATOM 808 O O . ARG A 1 105 ? -2.588 2.342 18.172 1 98.38 105 ARG A O 1
ATOM 815 N N . GLU A 1 106 ? -1.862 4.438 17.828 1 98.5 106 GLU A N 1
ATOM 816 C CA . GLU A 1 106 ? -2.709 5.016 18.875 1 98.5 106 GLU A CA 1
ATOM 817 C C . GLU A 1 106 ? -4.184 4.719 18.609 1 98.5 106 GLU A C 1
ATOM 819 O O . GLU A 1 106 ? -4.93 4.391 19.531 1 98.5 106 GLU A O 1
ATOM 824 N N . VAL A 1 107 ? -4.586 4.777 17.359 1 98.19 107 VAL A N 1
ATOM 825 C CA . VAL A 1 107 ? -6.008 4.672 17.062 1 98.19 107 VAL A CA 1
ATOM 826 C C . VAL A 1 107 ? -6.336 3.254 16.594 1 98.19 107 VAL A C 1
ATOM 828 O O . VAL A 1 107 ? -7.445 2.984 16.141 1 98.19 107 VAL A O 1
ATOM 831 N N . ASN A 1 108 ? -5.301 2.35 16.625 1 97.94 108 ASN A N 1
ATOM 832 C CA . ASN A 1 108 ? -5.473 0.988 16.125 1 97.94 108 ASN A CA 1
ATOM 833 C C . ASN A 1 108 ? -6.008 0.977 14.695 1 97.94 108 ASN A C 1
ATOM 835 O O . ASN A 1 108 ? -6.988 0.294 14.398 1 97.94 108 ASN A O 1
ATOM 839 N N . ALA A 1 109 ? -5.348 1.776 13.852 1 98.56 109 ALA A N 1
ATOM 840 C CA . ALA A 1 109 ? -5.73 1.782 12.438 1 98.56 109 ALA A CA 1
ATOM 841 C C . ALA A 1 109 ? -5.586 0.393 11.828 1 98.56 109 ALA A C 1
ATOM 843 O O . ALA A 1 109 ? -4.664 -0.352 12.172 1 98.56 109 ALA A O 1
ATOM 844 N N . SER A 1 110 ? -6.48 0.115 10.922 1 98.12 110 SER A N 1
ATOM 845 C CA . SER A 1 110 ? -6.398 -1.151 10.203 1 98.12 110 SER A CA 1
ATOM 846 C C . SER A 1 110 ? -5.652 -0.99 8.883 1 98.12 110 SER A C 1
ATOM 848 O O . SER A 1 110 ? -5.219 -1.977 8.281 1 98.12 110 SER A O 1
ATOM 850 N N . LEU A 1 111 ? -5.5 0.244 8.492 1 98.5 111 LEU A N 1
ATOM 851 C CA . LEU A 1 111 ? -4.902 0.576 7.207 1 98.5 111 LEU A CA 1
ATOM 852 C C . LEU A 1 111 ? -4.371 2.006 7.207 1 98.5 111 LEU A C 1
ATOM 854 O O . LEU A 1 111 ? -5 2.906 7.766 1 98.5 111 LEU A O 1
ATOM 858 N N . ILE A 1 112 ? -3.248 2.189 6.656 1 98.81 112 ILE A N 1
ATOM 859 C CA . ILE A 1 112 ? -2.766 3.523 6.316 1 98.81 112 ILE A CA 1
ATOM 860 C C . ILE A 1 112 ? -2.814 3.723 4.805 1 98.81 112 ILE A C 1
ATOM 862 O O . ILE A 1 112 ? -2.389 2.852 4.043 1 98.81 112 ILE A O 1
ATOM 866 N N . VAL A 1 113 ? -3.344 4.812 4.348 1 98.88 113 VAL A N 1
ATOM 867 C CA . VAL A 1 113 ? -3.35 5.215 2.945 1 98.88 113 VAL A CA 1
ATOM 868 C C . VAL A 1 113 ? -2.486 6.461 2.762 1 98.88 113 VAL A C 1
ATOM 870 O O . VAL A 1 113 ? -2.623 7.438 3.506 1 98.88 113 VAL A O 1
ATOM 873 N N . ILE A 1 114 ? -1.584 6.441 1.76 1 98.62 114 ILE A N 1
ATOM 874 C CA . ILE A 1 114 ? -0.642 7.543 1.6 1 98.62 114 ILE A CA 1
ATOM 875 C C . ILE A 1 114 ? -0.206 7.641 0.139 1 98.62 114 ILE A C 1
ATOM 877 O O . ILE A 1 114 ? -0.167 6.633 -0.572 1 98.62 114 ILE A O 1
ATOM 881 N N . GLY A 1 115 ? 0.02 8.836 -0.305 1 97.44 115 GLY A N 1
ATOM 882 C CA . GLY A 1 115 ? 0.64 9.016 -1.607 1 97.44 115 GLY A CA 1
ATOM 883 C C . GLY A 1 115 ? 2.102 8.609 -1.635 1 97.44 115 GLY A C 1
ATOM 884 O O . GLY A 1 115 ? 2.797 8.703 -0.621 1 97.44 115 GLY A O 1
ATOM 885 N N . SER A 1 116 ? 2.582 8.242 -2.791 1 93.62 116 SER A N 1
ATOM 886 C CA . SER A 1 116 ? 3.986 7.863 -2.926 1 93.62 116 SER A CA 1
ATOM 887 C C . SER A 1 116 ? 4.902 9.07 -2.775 1 93.62 116 SER A C 1
ATOM 889 O O . SER A 1 116 ? 6.059 8.938 -2.371 1 93.62 116 SER A O 1
ATOM 891 N N . ARG A 1 117 ? 4.277 10.203 -3.193 1 91.25 117 ARG A N 1
ATOM 892 C CA . ARG A 1 117 ? 4.984 11.477 -3.061 1 91.25 117 ARG A CA 1
ATOM 893 C C . ARG A 1 117 ? 4.086 12.539 -2.449 1 91.25 117 ARG A C 1
ATOM 895 O O . ARG A 1 117 ? 2.889 12.312 -2.252 1 91.25 117 ARG A O 1
ATOM 902 N N . GLY A 1 118 ? 4.781 13.617 -2.105 1 88.25 118 GLY A N 1
ATOM 903 C CA . GLY A 1 118 ? 4.082 14.75 -1.527 1 88.25 118 GLY A CA 1
ATOM 904 C C . GLY A 1 118 ? 4.695 16.078 -1.913 1 88.25 118 GLY A C 1
ATOM 905 O O . GLY A 1 118 ? 4.984 16.328 -3.088 1 88.25 118 GLY A O 1
ATOM 906 N N . LEU A 1 119 ? 4.848 16.781 -0.893 1 78.62 119 LEU A N 1
ATOM 907 C CA . LEU A 1 119 ? 5.266 18.172 -1.122 1 78.62 119 LEU A CA 1
ATOM 908 C C . LEU A 1 119 ? 6.77 18.25 -1.342 1 78.62 119 LEU A C 1
ATOM 910 O O . LEU A 1 119 ? 7.289 19.297 -1.729 1 78.62 119 LEU A O 1
ATOM 914 N N . GLY A 1 120 ? 7.41 17.109 -1.201 1 78.94 120 GLY A N 1
ATOM 915 C CA . GLY A 1 120 ? 8.852 17.156 -1.374 1 78.94 120 GLY A CA 1
ATOM 916 C C . GLY A 1 120 ? 9.273 17.469 -2.799 1 78.94 120 GLY A C 1
ATOM 917 O O . GLY A 1 120 ? 8.516 17.234 -3.74 1 78.94 120 GLY A O 1
ATOM 918 N N . ARG A 1 121 ? 10.469 18.062 -2.801 1 67.88 121 ARG A N 1
ATOM 919 C CA . ARG A 1 121 ? 10.953 18.562 -4.086 1 67.88 121 ARG A CA 1
ATOM 920 C C . ARG A 1 121 ? 11.859 17.531 -4.762 1 67.88 121 ARG A C 1
ATOM 922 O O . ARG A 1 121 ? 12.227 17.703 -5.926 1 67.88 121 ARG A O 1
ATOM 929 N N . ILE A 1 122 ? 12.117 16.672 -4.051 1 71.69 122 ILE A N 1
ATOM 930 C CA . ILE A 1 122 ? 13.062 15.719 -4.641 1 71.69 122 ILE A CA 1
ATOM 931 C C . ILE A 1 122 ? 12.305 14.703 -5.488 1 71.69 122 ILE A C 1
ATOM 933 O O . ILE A 1 122 ? 11.555 13.875 -4.957 1 71.69 122 ILE A O 1
ATOM 937 N N . ARG A 1 123 ? 12.523 14.797 -6.746 1 70.38 123 ARG A N 1
ATOM 938 C CA . ARG A 1 123 ? 11.758 13.984 -7.691 1 70.38 123 ARG A CA 1
ATOM 939 C C . ARG A 1 123 ? 12.516 12.711 -8.047 1 70.38 123 ARG A C 1
ATOM 941 O O . ARG A 1 123 ? 11.969 11.828 -8.727 1 70.38 123 ARG A O 1
ATOM 948 N N . ARG A 1 124 ? 13.727 12.508 -7.469 1 75.19 124 ARG A N 1
ATOM 949 C CA . ARG A 1 124 ? 14.562 11.391 -7.895 1 75.19 124 ARG A CA 1
ATOM 950 C C . ARG A 1 124 ? 14.188 10.117 -7.152 1 75.19 124 ARG A C 1
ATOM 952 O O . ARG A 1 124 ? 14.617 9.023 -7.535 1 75.19 124 ARG A O 1
ATOM 959 N N . THR A 1 125 ? 13.438 10.391 -6.172 1 80.69 125 THR A N 1
ATOM 960 C CA . THR A 1 125 ? 13.07 9.211 -5.387 1 80.69 125 THR A CA 1
ATOM 961 C C . THR A 1 125 ? 11.703 8.688 -5.805 1 80.69 125 THR A C 1
ATOM 963 O O . THR A 1 125 ? 10.828 9.453 -6.195 1 80.69 125 THR A O 1
ATOM 966 N N . PHE A 1 126 ? 11.594 7.449 -5.801 1 84.25 126 PHE A N 1
ATOM 967 C CA . PHE A 1 126 ? 10.312 6.828 -6.133 1 84.25 126 PHE A CA 1
ATOM 968 C C . PHE A 1 126 ? 9.297 7.059 -5.02 1 84.25 126 PHE A C 1
ATOM 970 O O . PHE A 1 126 ? 8.141 7.391 -5.289 1 84.25 126 PHE A O 1
ATOM 977 N N . LEU A 1 127 ? 9.844 6.922 -3.873 1 91.38 127 LEU A N 1
ATOM 978 C CA . LEU A 1 127 ? 9.016 7.223 -2.711 1 91.38 127 LEU A CA 1
ATOM 979 C C . LEU A 1 127 ? 9.516 8.469 -1.991 1 91.38 127 LEU A C 1
ATOM 981 O O . LEU A 1 127 ? 10.719 8.641 -1.804 1 91.38 127 LEU A O 1
ATOM 985 N N . GLY A 1 128 ? 8.594 9.305 -1.671 1 92.81 128 GLY A N 1
ATOM 986 C CA . GLY A 1 128 ? 8.961 10.414 -0.803 1 92.81 128 GLY A CA 1
ATOM 987 C C . GLY A 1 128 ? 9.461 9.961 0.555 1 92.81 128 GLY A C 1
ATOM 988 O O . GLY A 1 128 ? 9.25 8.82 0.957 1 92.81 128 GLY A O 1
ATOM 989 N N .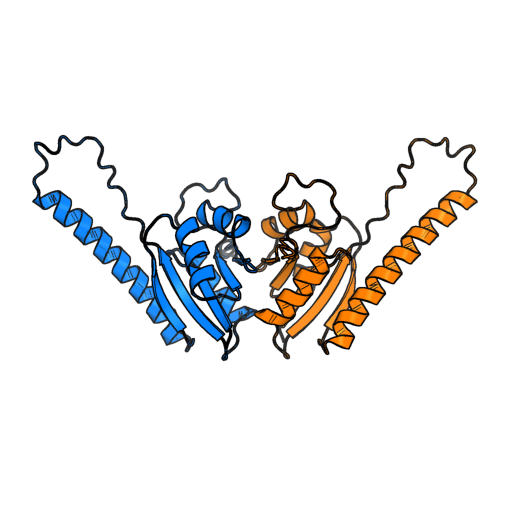 SER A 1 129 ? 10.055 10.883 1.276 1 92.88 129 SER A N 1
ATOM 990 C CA . SER A 1 129 ? 10.68 10.57 2.561 1 92.88 129 SER A CA 1
ATOM 991 C C . SER A 1 129 ? 9.641 10.125 3.586 1 92.88 129 SER A C 1
ATOM 993 O O . SER A 1 129 ? 9.891 9.211 4.367 1 92.88 129 SER A O 1
ATOM 995 N N . VAL A 1 130 ? 8.492 10.727 3.572 1 94.81 130 VAL A N 1
ATOM 996 C CA . VAL A 1 130 ? 7.449 10.375 4.535 1 94.81 130 VAL A CA 1
ATOM 997 C C . VAL A 1 130 ? 6.863 9.008 4.188 1 94.81 130 VAL A C 1
ATOM 999 O O . VAL A 1 130 ? 6.742 8.141 5.055 1 94.81 130 VAL A O 1
ATOM 1002 N N . SER A 1 131 ? 6.523 8.82 2.934 1 96.44 131 SER A N 1
ATOM 1003 C CA . SER A 1 131 ? 5.957 7.539 2.514 1 96.44 131 SER A CA 1
ATOM 1004 C C . SER A 1 131 ? 6.941 6.398 2.742 1 96.44 131 SER A C 1
ATOM 1006 O O . SER A 1 131 ? 6.543 5.305 3.154 1 96.44 131 SER A O 1
ATOM 1008 N N . GLU A 1 132 ? 8.156 6.652 2.482 1 94 132 GLU A N 1
ATOM 1009 C CA . GLU A 1 132 ? 9.18 5.641 2.732 1 94 132 GLU A CA 1
ATOM 1010 C C . GLU A 1 132 ? 9.227 5.262 4.207 1 94 132 GLU A C 1
ATOM 1012 O O . GLU A 1 132 ? 9.273 4.078 4.551 1 94 132 GLU A O 1
ATOM 1017 N N . TYR A 1 133 ? 9.227 6.266 5.031 1 95.44 133 TYR A N 1
ATOM 1018 C CA . TYR A 1 133 ? 9.242 6.004 6.469 1 95.44 133 TYR A CA 1
ATOM 1019 C C . TYR A 1 133 ? 8.016 5.203 6.887 1 95.44 133 TYR A C 1
ATOM 1021 O O . TYR A 1 133 ? 8.125 4.234 7.641 1 95.44 133 TYR A O 1
ATOM 1029 N N . VAL A 1 134 ? 6.895 5.523 6.41 1 97.69 134 VAL A N 1
ATOM 1030 C CA . VAL A 1 134 ? 5.641 4.871 6.773 1 97.69 134 VAL A CA 1
ATOM 1031 C C . VAL A 1 134 ? 5.664 3.416 6.312 1 97.69 134 VAL A C 1
ATOM 1033 O O . VAL A 1 134 ? 5.324 2.51 7.078 1 97.69 134 VAL A O 1
ATOM 1036 N N . VAL A 1 135 ? 6.109 3.182 5.113 1 95.75 135 VAL A N 1
ATOM 1037 C CA . VAL A 1 135 ? 6.176 1.826 4.574 1 95.75 135 VAL A CA 1
ATOM 1038 C C . VAL A 1 135 ? 7.113 0.977 5.43 1 95.75 135 VAL A C 1
ATOM 1040 O O . VAL A 1 135 ? 6.824 -0.19 5.707 1 95.75 135 VAL A O 1
ATOM 1043 N N . HIS A 1 136 ? 8.102 1.548 5.938 1 93.94 136 HIS A N 1
ATOM 1044 C CA . HIS A 1 136 ? 9.125 0.821 6.684 1 93.94 136 HIS A CA 1
ATOM 1045 C C . HIS A 1 136 ? 8.672 0.557 8.117 1 93.94 136 HIS A C 1
ATOM 1047 O O . HIS A 1 136 ? 9.055 -0.452 8.719 1 93.94 136 HIS A O 1
ATOM 1053 N N . HIS A 1 137 ? 7.789 1.38 8.633 1 96.69 137 HIS A N 1
ATOM 1054 C CA . HIS A 1 137 ? 7.609 1.331 10.086 1 96.69 137 HIS A CA 1
ATOM 1055 C C . HIS A 1 137 ? 6.148 1.077 10.445 1 96.69 137 HIS A C 1
ATOM 1057 O O . HIS A 1 137 ? 5.82 0.899 11.625 1 96.69 137 HIS A O 1
ATOM 1063 N N . SER A 1 138 ? 5.34 1.037 9.492 1 97.69 138 SER A N 1
ATOM 1064 C CA . SER A 1 138 ? 3.912 0.892 9.766 1 97.69 138 SER A CA 1
ATOM 1065 C C . SER A 1 138 ? 3.617 -0.428 10.477 1 97.69 138 SER A C 1
ATOM 1067 O O . SER A 1 138 ? 4.168 -1.469 10.109 1 97.69 138 SER A O 1
ATOM 1069 N N . PRO A 1 139 ? 2.674 -0.406 11.453 1 96.44 139 PRO A N 1
ATOM 1070 C CA . PRO A 1 139 ? 2.225 -1.635 12.117 1 96.44 139 PRO A CA 1
ATOM 1071 C C . PRO A 1 139 ? 1.128 -2.357 11.336 1 96.44 139 PRO A C 1
ATOM 1073 O O . PRO A 1 139 ? 0.734 -3.467 11.703 1 96.44 139 PRO A O 1
ATOM 1076 N N . VAL A 1 140 ? 0.62 -1.703 10.312 1 97.69 140 VAL A N 1
ATOM 1077 C CA . VAL A 1 140 ? -0.52 -2.211 9.555 1 97.69 140 VAL A CA 1
ATOM 1078 C C . VAL A 1 140 ? -0.245 -2.086 8.062 1 97.69 140 VAL A C 1
ATOM 1080 O O . VAL A 1 140 ? 0.732 -1.453 7.652 1 97.69 140 VAL A O 1
ATOM 1083 N N . PRO A 1 141 ? -1.073 -2.693 7.207 1 98.31 141 PRO A N 1
ATOM 1084 C CA . PRO A 1 141 ? -0.889 -2.537 5.762 1 98.31 141 PRO A CA 1
ATOM 1085 C C . PRO A 1 141 ? -0.87 -1.075 5.324 1 98.31 141 PRO A C 1
ATOM 1087 O O . PRO A 1 141 ? -1.572 -0.244 5.906 1 98.31 141 PRO A O 1
ATOM 1090 N N . VAL A 1 142 ? -0.052 -0.802 4.371 1 98.69 142 VAL A N 1
ATOM 1091 C CA . VAL A 1 142 ? 0.034 0.536 3.795 1 98.69 142 VAL A CA 1
ATOM 1092 C C . VAL A 1 142 ? -0.39 0.498 2.328 1 98.69 142 VAL A C 1
ATOM 1094 O O . VAL A 1 142 ? 0.194 -0.234 1.526 1 98.69 142 VAL A O 1
ATOM 1097 N N . ALA A 1 143 ? -1.436 1.225 2.002 1 98.69 143 ALA A N 1
ATOM 1098 C CA . ALA A 1 143 ? -1.805 1.419 0.603 1 98.69 143 ALA A CA 1
ATOM 1099 C C . ALA A 1 143 ? -1.069 2.615 0.003 1 98.69 143 ALA A C 1
ATOM 1101 O O . ALA A 1 143 ? -1.324 3.76 0.38 1 98.69 143 ALA A O 1
ATOM 1102 N N . LEU A 1 144 ? -0.212 2.316 -0.879 1 98.38 144 LEU A N 1
ATOM 1103 C CA . LEU A 1 144 ? 0.568 3.33 -1.581 1 98.38 144 LEU A CA 1
ATOM 1104 C C . LEU A 1 144 ? -0.109 3.73 -2.889 1 98.38 144 LEU A C 1
ATOM 1106 O O . LEU A 1 144 ? -0.391 2.875 -3.73 1 98.38 144 LEU A O 1
ATOM 1110 N N . CYS A 1 145 ? -0.361 5.012 -3.014 1 97.81 145 CYS A N 1
ATOM 1111 C CA . CYS A 1 145 ? -1.033 5.535 -4.195 1 97.81 145 CYS A CA 1
ATOM 1112 C C . CYS A 1 145 ? -0.117 6.473 -4.973 1 97.81 145 CYS A C 1
ATOM 1114 O O . CYS A 1 145 ? 0.254 7.539 -4.477 1 97.81 145 CYS A O 1
ATOM 1116 N N . ARG A 1 146 ? 0.198 6.098 -6.184 1 94.75 146 ARG A N 1
ATOM 1117 C CA . ARG A 1 146 ? 1.096 6.898 -7.008 1 94.75 146 ARG A CA 1
ATOM 1118 C C . ARG A 1 146 ? 0.315 7.703 -8.047 1 94.75 146 ARG A C 1
ATOM 1120 O O . ARG A 1 146 ? -0.374 7.133 -8.891 1 94.75 146 ARG A O 1
ATOM 1127 N N . TYR A 1 147 ? 0.512 8.969 -7.902 1 90.94 147 TYR A N 1
ATOM 1128 C CA . TYR A 1 147 ? -0.083 9.859 -8.891 1 90.94 147 TYR A CA 1
ATOM 1129 C C . TYR A 1 147 ? 0.817 9.992 -10.117 1 90.94 147 TYR A C 1
ATOM 1131 O O . TYR A 1 147 ? 1.972 10.414 -10 1 90.94 147 TYR A O 1
ATOM 1139 N N . ARG A 1 148 ? 0.538 9.477 -11.211 1 81.69 148 ARG A N 1
ATOM 1140 C CA . ARG A 1 148 ? 1.355 9.555 -12.422 1 81.69 148 ARG A CA 1
ATOM 1141 C C . ARG A 1 148 ? 0.849 10.648 -13.359 1 81.69 148 ARG A C 1
ATOM 1143 O O . ARG A 1 148 ? 1.376 10.82 -14.461 1 81.69 148 ARG A O 1
ATOM 1150 N N . GLY A 1 149 ? 0.482 11.727 -12.969 1 69.88 149 GLY A N 1
ATOM 1151 C CA . GLY A 1 149 ? 0.037 12.828 -13.812 1 69.88 149 GLY A CA 1
ATOM 1152 C C . GLY A 1 149 ? -0.942 12.398 -14.883 1 69.88 149 GLY A C 1
ATOM 1153 O O . GLY A 1 149 ? -1.035 11.211 -15.211 1 69.88 149 GLY A O 1
ATOM 1154 N N . MET A 1 150 ? -2.176 12.805 -15.094 1 53.22 150 MET A N 1
ATOM 1155 C CA . MET A 1 150 ? -3 12.594 -16.281 1 53.22 150 MET A CA 1
ATOM 1156 C C . MET A 1 150 ? -2.154 12.648 -17.547 1 53.22 150 MET A C 1
ATOM 1158 O O . MET A 1 150 ? -1.284 13.508 -17.688 1 53.22 150 MET A O 1
ATOM 1162 N N . GLY A 1 151 ? -1.48 11.609 -18.203 1 41.38 151 GLY A N 1
ATOM 1163 C CA . GLY A 1 151 ? -1.207 11.883 -19.609 1 41.38 151 GLY A CA 1
ATOM 1164 C C . GLY A 1 151 ? -2.195 12.852 -20.234 1 41.38 151 GLY A C 1
ATOM 1165 O O . GLY A 1 151 ? -3.406 12.617 -20.203 1 41.38 151 GLY A O 1
ATOM 1166 N N . THR A 1 152 ? -2.115 14.148 -20.172 1 31.69 152 THR A N 1
ATOM 1167 C CA . THR A 1 152 ? -2.738 15.039 -21.141 1 31.69 152 THR A CA 1
ATOM 1168 C C . THR A 1 152 ? -2.662 14.453 -22.547 1 31.69 152 THR A C 1
ATOM 1170 O O . THR A 1 152 ? -1.569 14.227 -23.078 1 31.69 152 THR A O 1
ATOM 1173 N N . LYS A 1 153 ? -3.471 13.562 -23.062 1 24.06 153 LYS A N 1
ATOM 1174 C CA . LYS A 1 153 ? -3.664 13.812 -24.484 1 24.06 153 LYS A CA 1
ATOM 1175 C C . LYS A 1 153 ? -4.238 15.203 -24.734 1 24.06 153 LYS A C 1
ATOM 1177 O O . LYS A 1 153 ? -5.008 15.711 -23.906 1 24.06 153 LYS A O 1
ATOM 1182 N N . MET B 1 1 ? -18.406 -3.957 -9.719 1 76.88 1 MET B N 1
ATOM 1183 C CA . MET B 1 1 ? -17.469 -4.93 -9.164 1 76.88 1 MET B CA 1
ATOM 1184 C C . MET B 1 1 ? -16.031 -4.5 -9.414 1 76.88 1 MET B C 1
ATOM 1186 O O . MET B 1 1 ? -15.711 -3.963 -10.477 1 76.88 1 MET B O 1
ATOM 1190 N N . LYS B 1 2 ? -15.172 -4.496 -8.344 1 95.06 2 LYS B N 1
ATOM 1191 C CA . LYS B 1 2 ? -13.773 -4.117 -8.469 1 95.06 2 LYS B CA 1
ATOM 1192 C C . LYS B 1 2 ? -12.859 -5.344 -8.391 1 95.06 2 LYS B C 1
ATOM 1194 O O . LYS B 1 2 ? -13.102 -6.25 -7.594 1 95.06 2 LYS B O 1
ATOM 1199 N N . ASN B 1 3 ? -11.945 -5.434 -9.344 1 98.44 3 ASN B N 1
ATOM 1200 C CA . ASN B 1 3 ? -10.945 -6.492 -9.32 1 98.44 3 ASN B CA 1
ATOM 1201 C C . ASN B 1 3 ? -9.797 -6.156 -8.383 1 98.44 3 ASN B C 1
ATOM 1203 O O . ASN B 1 3 ? -9.211 -5.074 -8.469 1 98.44 3 ASN B O 1
ATOM 1207 N N . VAL B 1 4 ? -9.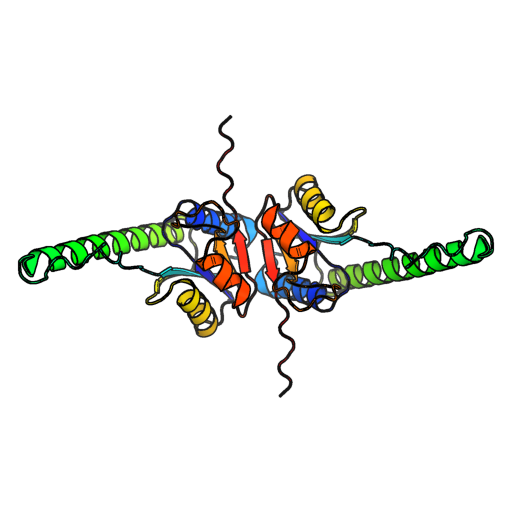539 -7.059 -7.539 1 98.75 4 VAL B N 1
ATOM 1208 C CA . VAL B 1 4 ? -8.383 -6.945 -6.648 1 98.75 4 VAL B CA 1
ATOM 1209 C C . VAL B 1 4 ? -7.387 -8.055 -6.949 1 98.75 4 VAL B C 1
ATOM 1211 O O . VAL B 1 4 ? -7.742 -9.234 -6.957 1 98.75 4 VAL B O 1
ATOM 1214 N N . LEU B 1 5 ? -6.168 -7.699 -7.238 1 98.88 5 LEU B N 1
ATOM 1215 C CA . LEU B 1 5 ? -5.113 -8.68 -7.488 1 98.88 5 LEU B CA 1
ATOM 1216 C C . LEU B 1 5 ? -4.262 -8.891 -6.246 1 98.88 5 LEU B C 1
ATOM 1218 O O . LEU B 1 5 ? -3.662 -7.941 -5.73 1 98.88 5 LEU B O 1
ATOM 1222 N N . ILE B 1 6 ? -4.238 -10.086 -5.766 1 98.88 6 ILE B N 1
ATOM 1223 C CA . ILE B 1 6 ? -3.381 -10.422 -4.633 1 98.88 6 ILE B CA 1
ATOM 1224 C C . ILE B 1 6 ? -2.242 -11.328 -5.098 1 98.88 6 ILE B C 1
ATOM 1226 O O . ILE B 1 6 ? -2.479 -12.414 -5.621 1 98.88 6 ILE B O 1
ATOM 1230 N N . ALA B 1 7 ? -1.013 -10.852 -4.906 1 98.69 7 ALA B N 1
ATOM 1231 C CA . ALA B 1 7 ? 0.168 -11.625 -5.273 1 98.69 7 ALA B CA 1
ATOM 1232 C C . ALA B 1 7 ? 0.534 -12.617 -4.176 1 98.69 7 ALA B C 1
ATOM 1234 O O . ALA B 1 7 ? 0.815 -12.227 -3.041 1 98.69 7 ALA B O 1
ATOM 1235 N N . MET B 1 8 ? 0.571 -13.914 -4.59 1 97.88 8 MET B N 1
ATOM 1236 C CA . MET B 1 8 ? 0.823 -14.945 -3.588 1 97.88 8 MET B CA 1
ATOM 1237 C C . MET B 1 8 ? 1.86 -15.945 -4.086 1 97.88 8 MET B C 1
ATOM 1239 O O . MET B 1 8 ? 1.713 -16.516 -5.172 1 97.88 8 MET B O 1
ATOM 1243 N N . ASP B 1 9 ? 2.857 -16.156 -3.227 1 95 9 ASP B N 1
ATOM 1244 C CA . ASP B 1 9 ? 3.924 -17.062 -3.648 1 95 9 ASP B CA 1
ATOM 1245 C C . ASP B 1 9 ? 3.992 -18.297 -2.742 1 95 9 ASP B C 1
ATOM 1247 O O . ASP B 1 9 ? 4.941 -19.078 -2.82 1 95 9 ASP B O 1
ATOM 1251 N N . GLY B 1 10 ? 2.994 -18.438 -1.828 1 93.69 10 GLY B N 1
ATOM 1252 C CA . GLY B 1 10 ? 2.941 -19.578 -0.93 1 93.69 10 GLY B CA 1
ATOM 1253 C C . GLY B 1 10 ? 3.656 -19.328 0.386 1 93.69 10 GLY B C 1
ATOM 1254 O O . GLY B 1 10 ? 3.58 -20.156 1.301 1 93.69 10 GLY B O 1
ATOM 1255 N N . SER B 1 11 ? 4.398 -18.234 0.538 1 93 11 SER B N 1
ATOM 1256 C CA . SER B 1 11 ? 5.078 -17.906 1.788 1 93 11 SER B CA 1
ATOM 1257 C C . SER B 1 11 ? 4.09 -17.469 2.861 1 93 11 SER B C 1
ATOM 1259 O O . SER B 1 11 ? 2.943 -17.141 2.557 1 93 11 SER B O 1
ATOM 1261 N N . ARG B 1 12 ? 4.473 -17.531 4.109 1 93.94 12 ARG B N 1
ATOM 1262 C CA . ARG B 1 12 ? 3.662 -17.031 5.219 1 93.94 12 ARG B CA 1
ATOM 1263 C C . ARG B 1 12 ? 3.348 -15.555 5.043 1 93.94 12 ARG B C 1
ATOM 1265 O O . ARG B 1 12 ? 2.264 -15.094 5.414 1 93.94 12 ARG B O 1
ATOM 1272 N N . GLU B 1 13 ? 4.289 -14.852 4.406 1 95 13 GLU B N 1
ATOM 1273 C CA . GLU B 1 13 ? 4.113 -13.422 4.176 1 95 13 GLU B CA 1
ATOM 1274 C C . GLU B 1 13 ? 2.994 -13.156 3.174 1 95 13 GLU B C 1
ATOM 1276 O O . GLU B 1 13 ? 2.209 -12.219 3.346 1 95 13 GLU B O 1
ATOM 1281 N N . SER B 1 14 ? 2.914 -14.023 2.131 1 96.94 14 SER B N 1
ATOM 1282 C CA . SER B 1 14 ? 1.876 -13.812 1.127 1 96.94 14 SER B CA 1
ATOM 1283 C C . SER B 1 14 ? 0.506 -14.234 1.653 1 96.94 14 SER B C 1
ATOM 1285 O O . SER B 1 14 ? -0.509 -13.625 1.305 1 96.94 14 SER B O 1
ATOM 1287 N N . VAL B 1 15 ? 0.479 -15.242 2.516 1 97.19 15 VAL B N 1
ATOM 1288 C CA . VAL B 1 15 ? -0.766 -15.633 3.166 1 97.19 15 VAL B CA 1
ATOM 1289 C C . VAL B 1 15 ? -1.215 -14.539 4.129 1 97.19 15 VAL B C 1
ATOM 1291 O O . VAL B 1 15 ? -2.404 -14.227 4.211 1 97.19 15 VAL B O 1
ATOM 1294 N N . PHE B 1 16 ? -0.272 -14.008 4.836 1 97.25 16 PHE B N 1
ATOM 1295 C CA . PHE B 1 16 ? -0.571 -12.891 5.723 1 97.25 16 PHE B CA 1
ATOM 1296 C C . PHE B 1 16 ? -1.188 -11.727 4.945 1 97.25 16 PHE B C 1
ATOM 1298 O O . PHE B 1 16 ? -2.152 -11.117 5.398 1 97.25 16 PHE B O 1
ATOM 1305 N N . ALA B 1 17 ? -0.668 -11.484 3.756 1 98.31 17 ALA B N 1
ATOM 1306 C CA . ALA B 1 17 ? -1.212 -10.414 2.926 1 98.31 17 ALA B CA 1
ATOM 1307 C C . ALA B 1 17 ? -2.666 -10.695 2.553 1 98.31 17 ALA B C 1
ATOM 1309 O O . ALA B 1 17 ? -3.51 -9.797 2.607 1 98.31 17 ALA B O 1
ATOM 1310 N N . PHE B 1 18 ? -2.979 -11.898 2.25 1 98.38 18 PHE B N 1
ATOM 1311 C CA . PHE B 1 18 ? -4.344 -12.305 1.952 1 98.38 18 PHE B CA 1
ATOM 1312 C C . PHE B 1 18 ? -5.254 -12.07 3.152 1 98.38 18 PHE B C 1
ATOM 1314 O O . PHE B 1 18 ? -6.328 -11.477 3.02 1 98.38 18 PHE B O 1
ATOM 1321 N N . ASN B 1 19 ? -4.77 -12.477 4.27 1 98 19 ASN B N 1
ATOM 1322 C CA . ASN B 1 19 ? -5.555 -12.32 5.492 1 98 19 ASN B CA 1
ATOM 1323 C C . ASN B 1 19 ? -5.77 -10.852 5.832 1 98 19 ASN B C 1
ATOM 1325 O O . ASN B 1 19 ? -6.852 -10.469 6.281 1 98 19 ASN B O 1
ATOM 1329 N N . GLN B 1 20 ? -4.766 -10.062 5.648 1 97.31 20 GLN B N 1
ATOM 1330 C CA . GLN B 1 20 ? -4.902 -8.633 5.891 1 97.31 20 GLN B CA 1
ATOM 1331 C C . GLN B 1 20 ? -5.926 -8.008 4.945 1 97.31 20 GLN B C 1
ATOM 1333 O O . GLN B 1 20 ? -6.715 -7.156 5.352 1 97.31 20 GLN B O 1
ATOM 1338 N N . TYR B 1 21 ? -5.863 -8.43 3.674 1 97.94 21 TYR B N 1
ATOM 1339 C CA . TYR B 1 21 ? -6.871 -7.953 2.734 1 97.94 21 TYR B CA 1
ATOM 1340 C C . TYR B 1 21 ? -8.273 -8.266 3.24 1 97.94 21 TYR B C 1
ATOM 1342 O O . TYR B 1 21 ? -9.141 -7.391 3.273 1 97.94 21 TYR B O 1
ATOM 1350 N N . LEU B 1 22 ? -8.492 -9.5 3.695 1 96.62 22 LEU B N 1
ATOM 1351 C CA . LEU B 1 22 ? -9.805 -9.93 4.164 1 96.62 22 LEU B CA 1
ATOM 1352 C C . LEU B 1 22 ? -10.258 -9.094 5.359 1 96.62 22 LEU B C 1
ATOM 1354 O O . LEU B 1 22 ? -11.414 -8.695 5.438 1 96.62 22 LEU B O 1
ATOM 1358 N N . LYS B 1 23 ? -9.305 -8.812 6.176 1 94.38 23 LYS B N 1
ATOM 1359 C CA . LYS B 1 23 ? -9.609 -8.141 7.438 1 94.38 23 LYS B CA 1
ATOM 1360 C C . LYS B 1 23 ? -9.852 -6.652 7.23 1 94.38 23 LYS B C 1
ATOM 1362 O O . LYS B 1 23 ? -10.672 -6.047 7.922 1 94.38 23 LYS B O 1
ATOM 1367 N N . THR B 1 24 ? -9.211 -6.09 6.23 1 94.62 24 THR B N 1
ATOM 1368 C CA . THR B 1 24 ? -9.117 -4.637 6.262 1 94.62 24 THR B CA 1
ATOM 1369 C C . THR B 1 24 ? -9.766 -4.027 5.023 1 94.62 24 THR B C 1
ATOM 1371 O O . THR B 1 24 ? -10.258 -2.898 5.066 1 94.62 24 THR B O 1
ATOM 1374 N N . MET B 1 25 ? -9.805 -4.707 3.893 1 95.62 25 MET B N 1
ATOM 1375 C CA . MET B 1 25 ? -10.078 -4.031 2.627 1 95.62 25 MET B CA 1
ATOM 1376 C C . MET B 1 25 ? -11.164 -4.758 1.842 1 95.62 25 MET B C 1
ATOM 1378 O O . MET B 1 25 ? -11.688 -4.223 0.866 1 95.62 25 MET B O 1
ATOM 1382 N N . HIS B 1 26 ? -11.484 -5.906 2.26 1 94.81 26 HIS B N 1
ATOM 1383 C CA . HIS B 1 26 ? -12.391 -6.75 1.49 1 94.81 26 HIS B CA 1
ATOM 1384 C C . HIS B 1 26 ? -13.805 -6.176 1.479 1 94.81 26 HIS B C 1
ATOM 1386 O O . HIS B 1 26 ? -14.289 -5.684 2.5 1 94.81 26 HIS B O 1
ATOM 1392 N N . ASN B 1 27 ? -14.367 -6.191 0.327 1 92.06 27 ASN B N 1
ATOM 1393 C CA . ASN B 1 27 ? -15.781 -5.953 0.067 1 92.06 27 ASN B CA 1
ATOM 1394 C C . ASN B 1 27 ? -16.406 -7.098 -0.726 1 92.06 27 ASN B C 1
ATOM 1396 O O . ASN B 1 27 ? -15.805 -7.602 -1.676 1 92.06 27 ASN B O 1
ATOM 1400 N N . SER B 1 28 ? -17.609 -7.512 -0.384 1 90.5 28 SER B N 1
ATOM 1401 C CA . SER B 1 28 ? -18.25 -8.672 -0.993 1 90.5 28 SER B CA 1
ATOM 1402 C C . SER B 1 28 ? -18.484 -8.461 -2.486 1 90.5 28 SER B C 1
ATOM 1404 O O . SER B 1 28 ? -18.688 -9.414 -3.232 1 90.5 28 SER B O 1
ATOM 1406 N N . ASP B 1 29 ? -18.406 -7.227 -2.871 1 92.56 29 ASP B N 1
ATOM 1407 C CA . ASP B 1 29 ? -18.609 -6.922 -4.285 1 92.56 29 ASP B CA 1
ATOM 1408 C C . ASP B 1 29 ? -17.297 -7.016 -5.062 1 92.56 29 ASP B C 1
ATOM 1410 O O . ASP B 1 29 ? -17.281 -6.922 -6.293 1 92.56 29 ASP B O 1
ATOM 1414 N N . ASN B 1 30 ? -16.203 -7.223 -4.406 1 96.94 30 ASN B N 1
ATOM 1415 C CA . ASN B 1 30 ? -14.922 -7.332 -5.082 1 96.94 30 ASN B CA 1
ATOM 1416 C C . ASN B 1 30 ? -14.727 -8.711 -5.695 1 96.94 30 ASN B C 1
ATOM 1418 O O . ASN B 1 30 ? -15.297 -9.695 -5.219 1 96.94 30 ASN B O 1
ATOM 1422 N N . TYR B 1 31 ? -14.062 -8.758 -6.773 1 98.5 31 TYR B N 1
ATOM 1423 C CA . TYR B 1 31 ? -13.562 -9.992 -7.371 1 98.5 31 TYR B CA 1
ATOM 1424 C C . TYR B 1 31 ? -12.055 -10.125 -7.172 1 98.5 31 TYR B C 1
ATOM 1426 O O . TYR B 1 31 ? -11.281 -9.297 -7.66 1 98.5 31 TYR B O 1
ATOM 1434 N N . VAL B 1 32 ? -11.68 -11.188 -6.488 1 98.56 32 VAL B N 1
ATOM 1435 C CA . VAL B 1 32 ? -10.273 -11.328 -6.109 1 98.56 32 VAL B CA 1
ATOM 1436 C C . VAL B 1 32 ? -9.562 -12.242 -7.109 1 98.56 32 VAL B C 1
ATOM 1438 O O . VAL B 1 32 ? -10.031 -13.344 -7.395 1 98.56 32 VAL B O 1
ATOM 1441 N N . ILE B 1 33 ? -8.484 -11.758 -7.613 1 98.81 33 ILE B N 1
ATOM 1442 C CA . ILE B 1 33 ? -7.578 -12.547 -8.438 1 98.81 33 ILE B CA 1
ATOM 1443 C C . ILE B 1 33 ? -6.305 -12.852 -7.648 1 98.81 33 ILE B C 1
ATOM 1445 O O . ILE B 1 33 ? -5.422 -12 -7.531 1 98.81 33 ILE B O 1
ATOM 1449 N N . ALA B 1 34 ? -6.297 -14.062 -7.098 1 98.75 34 ALA B N 1
ATOM 1450 C CA . ALA B 1 34 ? -5.09 -14.516 -6.418 1 98.75 34 ALA B CA 1
ATOM 1451 C C . ALA B 1 34 ? -4.086 -15.102 -7.41 1 98.75 34 ALA B C 1
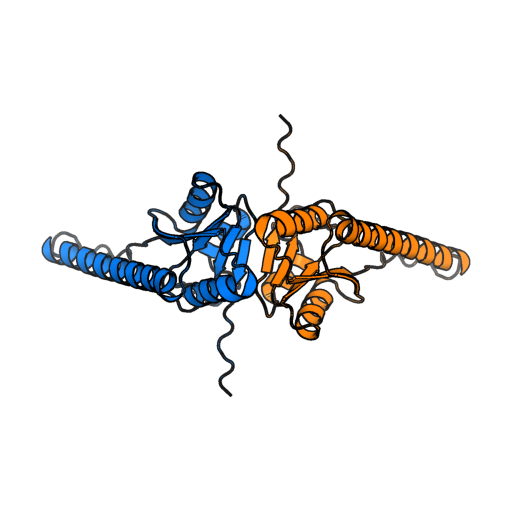ATOM 1453 O O . ALA B 1 34 ? -4.336 -16.141 -8.008 1 98.75 34 ALA B O 1
ATOM 1454 N N . ALA B 1 35 ? -2.963 -14.406 -7.535 1 98.5 35 ALA B N 1
ATOM 1455 C CA . ALA B 1 35 ? -2.029 -14.742 -8.609 1 98.5 35 ALA B CA 1
ATOM 1456 C C . ALA B 1 35 ? -0.736 -15.328 -8.047 1 98.5 35 ALA B C 1
ATOM 1458 O O . ALA B 1 35 ? -0.166 -14.789 -7.094 1 98.5 35 ALA B O 1
ATOM 1459 N N . HIS B 1 36 ? -0.308 -16.375 -8.586 1 97.56 36 HIS B N 1
ATOM 1460 C CA . HIS B 1 36 ? 0.963 -17.016 -8.266 1 97.56 36 HIS B CA 1
ATOM 1461 C C . HIS B 1 36 ? 1.857 -17.125 -9.492 1 97.56 36 HIS B C 1
ATOM 1463 O O . HIS B 1 36 ? 1.466 -17.703 -10.508 1 97.56 36 HIS B O 1
ATOM 1469 N N . CYS B 1 37 ? 2.973 -16.453 -9.383 1 94.12 37 CYS B N 1
ATOM 1470 C CA . CYS B 1 37 ? 3.949 -16.578 -10.461 1 94.12 37 CYS B CA 1
ATOM 1471 C C . CYS B 1 37 ? 4.949 -17.688 -10.172 1 94.12 37 CYS B C 1
ATOM 1473 O O . CYS B 1 37 ? 5.738 -17.594 -9.227 1 94.12 37 CYS B O 1
ATOM 1475 N N . ALA B 1 38 ? 4.934 -18.703 -10.906 1 80.81 38 ALA B N 1
ATOM 1476 C CA . ALA B 1 38 ? 5.727 -19.922 -10.75 1 80.81 38 ALA B CA 1
ATOM 1477 C C . ALA B 1 38 ? 7.164 -19.703 -11.211 1 80.81 38 ALA B C 1
ATOM 1479 O O . ALA B 1 38 ? 7.398 -19.172 -12.305 1 80.81 38 ALA B O 1
ATOM 1480 N N . GLU B 1 39 ? 8.008 -19.594 -10.219 1 71.44 39 GLU B N 1
ATOM 1481 C CA . GLU B 1 39 ? 9.391 -19.594 -10.695 1 71.44 39 GLU B CA 1
ATOM 1482 C C . GLU B 1 39 ? 9.977 -21 -10.703 1 71.44 39 GLU B C 1
ATOM 1484 O O . GLU B 1 39 ? 9.844 -21.734 -9.727 1 71.44 39 GLU B O 1
ATOM 1489 N N . TYR B 1 40 ? 10.258 -21.484 -11.898 1 59 40 TYR B N 1
ATOM 1490 C CA . TYR B 1 40 ? 10.945 -22.766 -11.977 1 59 40 TYR B CA 1
ATOM 1491 C C . TYR B 1 40 ? 12.367 -22.656 -11.445 1 59 40 TYR B C 1
ATOM 1493 O O . TYR B 1 40 ? 13.039 -21.641 -11.648 1 59 40 TYR B O 1
ATOM 1501 N N . THR B 1 41 ? 12.547 -23.156 -10.195 1 53.22 41 THR B N 1
ATOM 1502 C CA . THR B 1 41 ? 13.906 -23.203 -9.672 1 53.22 41 THR B CA 1
ATOM 1503 C C . THR B 1 41 ? 14.906 -23.469 -10.789 1 53.22 41 THR B C 1
ATOM 1505 O O . THR B 1 41 ? 14.703 -24.359 -11.617 1 53.22 41 THR B O 1
ATOM 1508 N N . GLU B 1 42 ? 15.383 -22.422 -11.312 1 48.19 42 GLU B N 1
ATOM 1509 C CA . GLU B 1 42 ? 16.531 -22.828 -12.102 1 48.19 42 GLU B CA 1
ATOM 1510 C C . GLU B 1 42 ? 17.312 -23.938 -11.398 1 48.19 42 GLU B C 1
ATOM 1512 O O . GLU B 1 42 ? 17.688 -23.797 -10.227 1 48.19 42 GLU B O 1
ATOM 1517 N N . ALA B 1 43 ? 16.969 -25.125 -11.477 1 40.94 43 ALA B N 1
ATOM 1518 C CA . ALA B 1 43 ? 18 -26.078 -11.047 1 40.94 43 ALA B CA 1
ATOM 1519 C C . ALA B 1 43 ? 19.375 -25.438 -11.062 1 40.94 43 ALA B C 1
ATOM 1521 O O . ALA B 1 43 ? 19.719 -24.688 -11.984 1 40.94 43 ALA B O 1
ATOM 1522 N N . ASP B 1 44 ? 19.875 -24.953 -9.875 1 38 44 ASP B N 1
ATOM 1523 C CA . ASP B 1 44 ? 21.328 -24.891 -9.969 1 38 44 ASP B CA 1
ATOM 1524 C C . ASP B 1 44 ? 21.844 -25.781 -11.094 1 38 44 ASP B C 1
ATOM 1526 O O . ASP B 1 44 ? 22.281 -26.906 -10.852 1 38 44 ASP B O 1
ATOM 1530 N N . THR B 1 45 ? 21.188 -25.906 -12.156 1 38.25 45 THR B N 1
ATOM 1531 C CA . THR B 1 45 ? 21.859 -26.641 -13.219 1 38.25 45 THR B CA 1
ATOM 1532 C C . THR B 1 45 ? 23.234 -26.062 -13.492 1 38.25 45 THR B C 1
ATOM 1534 O O . THR B 1 45 ? 23.375 -25.078 -14.211 1 38.25 45 THR B O 1
ATOM 1537 N N . GLY B 1 46 ? 24.062 -25.625 -12.539 1 39.41 46 GLY B N 1
ATOM 1538 C CA . GLY B 1 46 ? 25.438 -25.781 -13.008 1 39.41 46 GLY B CA 1
ATOM 1539 C C . GLY B 1 46 ? 25.547 -26.703 -14.203 1 39.41 46 GLY B C 1
ATOM 1540 O O . GLY B 1 46 ? 24.641 -27.484 -14.484 1 39.41 46 GLY B O 1
ATOM 1541 N N . VAL B 1 47 ? 26.531 -26.328 -15.133 1 39.38 47 VAL B N 1
ATOM 1542 C CA . VAL B 1 47 ? 27.047 -27.172 -16.219 1 39.38 47 VAL B CA 1
ATOM 1543 C C . VAL B 1 47 ? 27 -28.641 -15.797 1 39.38 47 VAL B C 1
ATOM 1545 O O . VAL B 1 47 ? 27.922 -29.125 -15.133 1 39.38 47 VAL B O 1
ATOM 1548 N N . LEU B 1 48 ? 26.219 -29.062 -14.961 1 39.25 48 LEU B N 1
ATOM 1549 C CA . LEU B 1 48 ? 26.391 -30.516 -15.109 1 39.25 48 LEU B CA 1
ATOM 1550 C C . LEU B 1 48 ? 26.312 -30.922 -16.578 1 39.25 48 LEU B C 1
ATOM 1552 O O . LEU B 1 48 ? 25.469 -30.406 -17.312 1 39.25 48 LEU B O 1
ATOM 1556 N N . SER B 1 49 ? 27.422 -31.141 -17.25 1 39.84 49 SER B N 1
ATOM 1557 C CA . SER B 1 49 ? 27.594 -31.781 -18.562 1 39.84 49 SER B CA 1
ATOM 1558 C C . SER B 1 49 ? 26.375 -32.625 -18.906 1 39.84 49 SER B C 1
ATOM 1560 O O . SER B 1 49 ? 26.062 -33.594 -18.219 1 39.84 49 SER B O 1
ATOM 1562 N N . ILE B 1 50 ? 25.312 -32.031 -19.297 1 44.28 50 ILE B N 1
ATOM 1563 C CA . ILE B 1 50 ? 24.172 -32.688 -19.938 1 44.28 50 ILE B CA 1
ATOM 1564 C C . ILE B 1 50 ? 24.594 -34.031 -20.5 1 44.28 50 ILE B C 1
ATOM 1566 O O . ILE B 1 50 ? 23.766 -34.781 -21.047 1 44.28 50 ILE B O 1
ATOM 1570 N N . THR B 1 51 ? 25.969 -34.031 -20.703 1 45 51 THR B N 1
ATOM 1571 C CA . THR B 1 51 ? 26.312 -35.281 -21.312 1 45 51 THR B CA 1
ATOM 1572 C C . THR B 1 51 ? 25.812 -36.469 -20.453 1 45 51 THR B C 1
ATOM 1574 O O . THR B 1 51 ? 25.453 -37.5 -20.984 1 45 51 THR B O 1
ATOM 1577 N N . GLN B 1 52 ? 26.203 -36.438 -19.062 1 46.19 52 GLN B N 1
ATOM 1578 C CA . GLN B 1 52 ? 26.016 -37.719 -18.359 1 46.19 52 GLN B CA 1
ATOM 1579 C C . GLN B 1 52 ? 24.719 -37.688 -17.562 1 46.19 52 GLN B C 1
ATOM 1581 O O . GLN B 1 52 ? 24.391 -38.688 -16.891 1 46.19 52 GLN B O 1
ATOM 1586 N N . VAL B 1 53 ? 24.016 -36.5 -17.297 1 51.62 53 VAL B N 1
ATOM 1587 C CA . VAL B 1 53 ? 22.797 -36.656 -16.516 1 51.62 53 VAL B CA 1
ATOM 1588 C C . VAL B 1 53 ? 21.625 -37 -17.438 1 51.62 53 VAL B C 1
ATOM 1590 O O . VAL B 1 53 ? 21.391 -36.312 -18.438 1 51.62 53 VAL B O 1
ATOM 1593 N N . GLY B 1 54 ? 21.172 -38.125 -17.453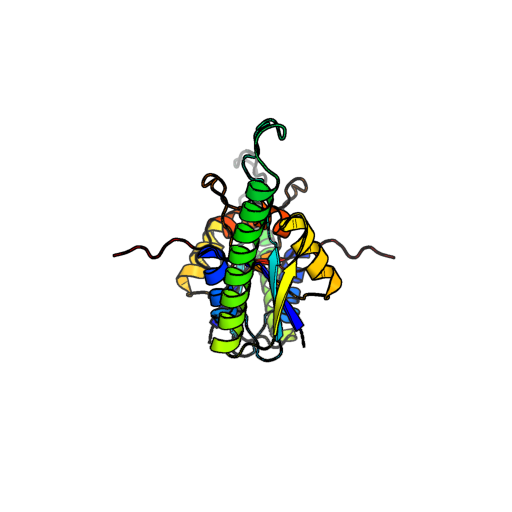 1 55.09 54 GLY B N 1
ATOM 1594 C CA . GLY B 1 54 ? 20.156 -38.719 -18.328 1 55.09 54 GLY B CA 1
ATOM 1595 C C . GLY B 1 54 ? 18.844 -37.969 -18.328 1 55.09 54 GLY B C 1
ATOM 1596 O O . GLY B 1 54 ? 18.547 -37.219 -17.375 1 55.09 54 GLY B O 1
ATOM 1597 N N . TYR B 1 55 ? 18.188 -37.688 -19.484 1 56.5 55 TYR B N 1
ATOM 1598 C CA . TYR B 1 55 ? 16.859 -37.156 -19.812 1 56.5 55 TYR B CA 1
ATOM 1599 C C . TYR B 1 55 ? 15.883 -37.406 -18.672 1 56.5 55 TYR B C 1
ATOM 1601 O O . TYR B 1 55 ? 15 -36.594 -18.406 1 56.5 55 TYR B O 1
ATOM 1609 N N . ASP B 1 56 ? 16.172 -38.406 -17.891 1 57.56 56 ASP B N 1
ATOM 1610 C CA . ASP B 1 56 ? 15.227 -38.844 -16.859 1 57.56 56 ASP B CA 1
ATOM 1611 C C . ASP B 1 56 ? 15.273 -37.906 -15.656 1 57.56 56 ASP B C 1
ATOM 1613 O O . ASP B 1 56 ? 14.242 -37.625 -15.031 1 57.56 56 ASP B O 1
ATOM 1617 N N . VAL B 1 57 ? 16.516 -37.406 -15.336 1 59.97 57 VAL B N 1
ATOM 1618 C CA . VAL B 1 57 ? 16.656 -36.562 -14.148 1 59.97 57 VAL B CA 1
ATOM 1619 C C . VAL B 1 57 ? 16.047 -35.188 -14.406 1 59.97 57 VAL B C 1
ATOM 1621 O O . VAL B 1 57 ? 15.383 -34.656 -13.531 1 59.97 57 VAL B O 1
ATOM 1624 N N . ILE B 1 58 ? 16.188 -34.688 -15.539 1 60.72 58 ILE B N 1
ATOM 1625 C CA . ILE B 1 58 ? 15.617 -33.406 -15.898 1 60.72 58 ILE B CA 1
ATOM 1626 C C . ILE B 1 58 ? 14.094 -33.469 -15.859 1 60.72 58 ILE B C 1
ATOM 1628 O O . ILE B 1 58 ? 13.43 -32.594 -15.344 1 60.72 58 ILE B O 1
ATOM 1632 N N . ASP B 1 59 ? 13.555 -34.562 -16.344 1 64.56 59 ASP B N 1
ATOM 1633 C CA . ASP B 1 59 ? 12.109 -34.781 -16.344 1 64.56 59 ASP B CA 1
ATOM 1634 C C . ASP B 1 59 ? 11.57 -34.844 -14.922 1 64.56 59 ASP B C 1
ATOM 1636 O O . ASP B 1 59 ? 10.5 -34.312 -14.625 1 64.56 59 ASP B O 1
ATOM 1640 N N . GLY B 1 60 ? 12.398 -35.375 -14.023 1 66.19 60 GLY B N 1
ATOM 1641 C CA . GLY B 1 60 ? 11.992 -35.5 -12.633 1 66.19 60 GLY B CA 1
ATOM 1642 C C . GLY B 1 60 ? 11.945 -34.156 -11.906 1 66.19 60 GLY B C 1
ATOM 1643 O O . GLY B 1 60 ? 11.008 -33.906 -11.141 1 66.19 60 GLY B O 1
ATOM 1644 N N . LEU B 1 61 ? 12.922 -33.344 -12.156 1 65.12 61 LEU B N 1
ATOM 1645 C CA . LEU B 1 61 ? 12.977 -32.031 -11.508 1 65.12 61 LEU B CA 1
ATOM 1646 C C . LEU B 1 61 ? 11.828 -31.156 -11.977 1 65.12 61 LEU B C 1
ATOM 1648 O O . LEU B 1 61 ? 11.227 -30.438 -11.18 1 65.12 61 LEU B O 1
ATOM 1652 N N . LEU B 1 62 ? 11.578 -31.297 -13.188 1 71.25 62 LEU B N 1
ATOM 1653 C CA . LEU B 1 62 ? 10.477 -30.516 -13.75 1 71.25 62 LEU B CA 1
ATOM 1654 C C . LEU B 1 62 ? 9.141 -30.969 -13.156 1 71.25 62 LEU B C 1
ATOM 1656 O O . LEU B 1 62 ? 8.273 -30.141 -12.867 1 71.25 62 LEU B O 1
ATOM 1660 N N . LYS B 1 63 ? 9.172 -32.281 -12.938 1 77.44 63 LYS B N 1
ATOM 1661 C CA . LYS B 1 63 ? 7.941 -32.844 -12.367 1 77.44 63 LYS B CA 1
ATOM 1662 C C . LYS B 1 63 ? 7.789 -32.406 -10.906 1 77.44 63 LYS B C 1
ATOM 1664 O O . LYS B 1 63 ? 6.684 -32.094 -10.453 1 77.44 63 LYS B O 1
ATOM 1669 N N . GLU B 1 64 ? 8.875 -32.312 -10.203 1 80.69 64 GLU B N 1
ATOM 1670 C CA . GLU B 1 64 ? 8.82 -31.922 -8.805 1 80.69 64 GLU B CA 1
ATOM 1671 C C . GLU B 1 64 ? 8.445 -30.438 -8.672 1 80.69 64 GLU B C 1
ATOM 1673 O O . GLU B 1 64 ? 7.68 -30.062 -7.777 1 80.69 64 GLU B O 1
ATOM 1678 N N . ASP B 1 65 ? 8.945 -29.688 -9.539 1 81.94 65 ASP B N 1
ATOM 1679 C CA . ASP B 1 65 ? 8.617 -28.266 -9.539 1 81.94 65 ASP B CA 1
ATOM 1680 C C . ASP B 1 65 ? 7.137 -28.047 -9.844 1 81.94 65 ASP B C 1
ATOM 1682 O O . ASP B 1 65 ? 6.477 -27.234 -9.195 1 81.94 65 ASP B O 1
ATOM 1686 N N . GLU B 1 66 ? 6.688 -28.781 -10.75 1 87.38 66 GLU B N 1
ATOM 1687 C CA . GLU B 1 66 ? 5.281 -28.672 -11.117 1 87.38 66 GLU B CA 1
ATOM 1688 C C . GLU B 1 66 ? 4.367 -29.078 -9.969 1 87.38 66 GLU B C 1
ATOM 1690 O O . GLU B 1 66 ? 3.336 -28.438 -9.734 1 87.38 66 GLU B O 1
ATOM 1695 N N . LYS B 1 67 ? 4.785 -30.125 -9.305 1 88.88 67 LYS B N 1
ATOM 1696 C CA . LYS B 1 67 ? 4 -30.562 -8.156 1 88.88 67 LYS B CA 1
ATOM 1697 C C . LYS B 1 67 ? 3.957 -29.484 -7.074 1 88.88 67 LYS B C 1
ATOM 1699 O O . LYS B 1 67 ? 2.91 -29.25 -6.469 1 88.88 67 LYS B O 1
ATOM 1704 N N . ARG B 1 68 ? 5.004 -28.891 -6.855 1 88.31 68 ARG B N 1
ATOM 1705 C CA . ARG B 1 68 ? 5.074 -27.828 -5.855 1 88.31 68 ARG B CA 1
ATOM 1706 C C . ARG B 1 68 ? 4.203 -26.641 -6.258 1 88.31 68 ARG B C 1
ATOM 1708 O O . ARG B 1 68 ? 3.494 -26.078 -5.426 1 88.31 68 ARG B O 1
ATOM 1715 N N . ILE B 1 69 ? 4.258 -26.328 -7.473 1 90.44 69 ILE B N 1
ATOM 1716 C CA . ILE B 1 69 ? 3.484 -25.203 -7.996 1 90.44 69 ILE B CA 1
ATOM 1717 C C . ILE B 1 69 ? 1.992 -25.5 -7.859 1 90.44 69 ILE B C 1
ATOM 1719 O O . ILE B 1 69 ? 1.229 -24.656 -7.387 1 90.44 69 ILE B O 1
ATOM 1723 N N . LEU B 1 70 ? 1.67 -26.688 -8.242 1 92.75 70 LEU B N 1
ATOM 1724 C CA . LEU B 1 70 ? 0.264 -27.062 -8.164 1 92.75 70 LEU B CA 1
ATOM 1725 C C . LEU B 1 70 ? -0.219 -27.094 -6.719 1 92.75 70 LEU B C 1
ATOM 1727 O O . LEU B 1 70 ? -1.353 -26.703 -6.434 1 92.75 70 LEU B O 1
ATOM 1731 N N . SER B 1 71 ? 0.594 -27.547 -5.867 1 94.75 71 SER B N 1
ATOM 1732 C CA . SER B 1 71 ? 0.241 -27.562 -4.453 1 94.75 71 SER B CA 1
ATOM 1733 C C . SER B 1 71 ? 0.008 -26.156 -3.93 1 94.75 71 SER B C 1
ATOM 1735 O O . SER B 1 71 ? -0.956 -25.906 -3.203 1 94.75 71 SER B O 1
ATOM 1737 N N . THR B 1 72 ? 0.879 -25.25 -4.305 1 94.12 72 THR B N 1
ATOM 1738 C CA . THR B 1 72 ? 0.735 -23.859 -3.893 1 94.12 72 THR B CA 1
ATOM 1739 C C . THR B 1 72 ? -0.561 -23.266 -4.438 1 94.12 72 THR B C 1
ATOM 1741 O O . THR B 1 72 ? -1.303 -22.609 -3.709 1 94.12 72 THR B O 1
ATOM 1744 N N . LEU B 1 73 ? -0.837 -23.562 -5.645 1 96.44 73 LEU B N 1
ATOM 1745 C CA . LEU B 1 73 ? -2.055 -23.062 -6.273 1 96.44 73 LEU B CA 1
ATOM 1746 C C . LEU B 1 73 ? -3.293 -23.609 -5.578 1 96.44 73 LEU B C 1
ATOM 1748 O O . LEU B 1 73 ? -4.262 -22.891 -5.352 1 96.44 73 LEU B O 1
ATOM 1752 N N . ASN B 1 74 ? -3.225 -24.891 -5.273 1 97.06 74 ASN B N 1
ATOM 1753 C CA . ASN B 1 74 ? -4.332 -25.5 -4.555 1 97.06 74 ASN B CA 1
ATOM 1754 C C . ASN B 1 74 ? -4.539 -24.859 -3.184 1 97.06 74 ASN B C 1
ATOM 1756 O O . ASN B 1 74 ? -5.676 -24.641 -2.764 1 97.06 74 ASN B O 1
ATOM 1760 N N . ASP B 1 75 ? -3.471 -24.609 -2.48 1 97.31 75 ASP B N 1
ATOM 1761 C CA . ASP B 1 75 ? -3.549 -23.953 -1.177 1 97.31 75 ASP B CA 1
ATOM 1762 C C . ASP B 1 75 ? -4.184 -22.578 -1.289 1 97.31 75 ASP B C 1
ATOM 1764 O O . ASP B 1 75 ? -5.023 -22.203 -0.469 1 97.31 75 ASP B O 1
ATOM 1768 N N . ILE B 1 76 ? -3.844 -21.875 -2.277 1 96.75 76 ILE B N 1
ATOM 1769 C CA . ILE B 1 76 ? -4.367 -20.531 -2.49 1 96.75 76 ILE B CA 1
ATOM 1770 C C . ILE B 1 76 ? -5.852 -20.609 -2.826 1 96.75 76 ILE B C 1
ATOM 1772 O O . ILE B 1 76 ? -6.652 -19.828 -2.293 1 96.75 76 ILE B O 1
ATOM 1776 N N . GLU B 1 77 ? -6.16 -21.516 -3.701 1 97.62 77 GLU B N 1
ATOM 1777 C CA . GLU B 1 77 ? -7.566 -21.703 -4.051 1 97.62 77 GLU B CA 1
ATOM 1778 C C . GLU B 1 77 ? -8.398 -22.062 -2.82 1 97.62 77 GLU B C 1
ATOM 1780 O O . GLU B 1 77 ? -9.516 -21.562 -2.656 1 97.62 77 GLU B O 1
ATOM 1785 N N . SER B 1 78 ? -7.852 -22.891 -1.99 1 98.12 78 SER B N 1
ATOM 1786 C CA . SER B 1 78 ? -8.547 -23.297 -0.767 1 98.12 78 SER B CA 1
ATOM 1787 C C . SER B 1 78 ? -8.805 -22.094 0.135 1 98.12 78 SER B C 1
ATOM 1789 O O . SER B 1 78 ? -9.836 -22.016 0.803 1 98.12 78 SER B O 1
ATOM 1791 N N . LEU B 1 79 ? -7.879 -21.156 0.204 1 97.69 79 LEU B N 1
ATOM 1792 C CA . LEU B 1 79 ? -8.062 -19.938 0.997 1 97.69 79 LEU B CA 1
ATOM 1793 C C . LEU B 1 79 ? -9.273 -19.141 0.506 1 97.69 79 LEU B C 1
ATOM 1795 O O . LEU B 1 79 ? -10.07 -18.656 1.311 1 97.69 79 LEU B O 1
ATOM 1799 N N . LEU B 1 80 ? -9.445 -19.047 -0.806 1 97.94 80 LEU B N 1
ATOM 1800 C CA . LEU B 1 80 ? -10.578 -18.312 -1.368 1 97.94 80 LEU B CA 1
ATOM 1801 C C . LEU B 1 80 ? -11.891 -19 -1.007 1 97.94 80 LEU B C 1
ATOM 1803 O O . LEU B 1 80 ? -12.836 -18.344 -0.563 1 97.94 80 LEU B O 1
ATOM 1807 N N . ILE B 1 81 ? -11.867 -20.297 -1.119 1 97.69 81 ILE B N 1
ATOM 1808 C CA . ILE B 1 81 ? -13.078 -21.094 -0.906 1 97.69 81 ILE B CA 1
ATOM 1809 C C . ILE B 1 81 ? -13.461 -21.062 0.573 1 97.69 81 ILE B C 1
ATOM 1811 O O . ILE B 1 81 ? -14.602 -20.766 0.921 1 97.69 81 ILE B O 1
ATOM 1815 N N . GLU B 1 82 ? -12.469 -21.25 1.396 1 97.88 82 GLU B N 1
ATOM 1816 C CA . GLU B 1 82 ? -12.703 -21.344 2.832 1 97.88 82 GLU B CA 1
ATOM 1817 C C . GLU B 1 82 ? -13.203 -20.016 3.4 1 97.88 82 GLU B C 1
ATOM 1819 O O . GLU B 1 82 ? -13.945 -20 4.379 1 97.88 82 GLU B O 1
ATOM 1824 N N . ASN B 1 83 ? -12.844 -18.984 2.775 1 97.75 83 ASN B N 1
ATOM 1825 C CA . ASN B 1 83 ? -13.227 -17.672 3.279 1 97.75 83 ASN B CA 1
ATOM 1826 C C . ASN B 1 83 ? -14.375 -17.078 2.473 1 97.75 83 ASN B C 1
ATOM 1828 O O . ASN B 1 83 ? -14.727 -15.906 2.656 1 97.75 83 ASN B O 1
ATOM 1832 N N . ARG B 1 84 ? -14.898 -17.812 1.52 1 97.19 84 ARG B N 1
ATOM 1833 C CA . ARG B 1 84 ? -16.047 -17.422 0.706 1 97.19 84 ARG B CA 1
ATOM 1834 C C . ARG B 1 84 ? -15.773 -16.125 -0.038 1 97.19 84 ARG B C 1
ATOM 1836 O O . ARG B 1 84 ? -16.625 -15.234 -0.07 1 97.19 84 ARG B O 1
ATOM 1843 N N . VAL B 1 85 ? -14.594 -16.078 -0.531 1 97.31 85 VAL B N 1
ATOM 1844 C CA . VAL B 1 85 ? -14.195 -14.914 -1.317 1 97.31 85 VAL B CA 1
ATOM 1845 C C . VAL B 1 85 ? -14.508 -15.156 -2.793 1 97.31 85 VAL B C 1
ATOM 1847 O O . VAL B 1 85 ? -14.094 -16.172 -3.361 1 97.31 85 VAL B O 1
ATOM 1850 N N . GLU B 1 86 ? -15.289 -14.25 -3.396 1 97.81 86 GLU B N 1
ATOM 1851 C CA . GLU B 1 86 ? -15.523 -14.328 -4.836 1 97.81 86 GLU B CA 1
ATOM 1852 C C . GLU B 1 86 ? -14.25 -14.008 -5.617 1 97.81 86 GLU B C 1
ATOM 1854 O O . GLU B 1 86 ? -13.695 -12.922 -5.488 1 97.81 86 GLU B O 1
ATOM 1859 N N . GLY B 1 87 ? -13.766 -14.938 -6.328 1 98.06 87 GLY B N 1
ATOM 1860 C CA . GLY B 1 87 ? -12.523 -14.734 -7.051 1 98.06 87 GLY B CA 1
ATOM 1861 C C . GLY B 1 87 ? -12 -16 -7.703 1 98.06 87 GLY B C 1
ATOM 1862 O O . GLY B 1 87 ? -12.742 -16.969 -7.875 1 98.06 87 GLY B O 1
ATOM 1863 N N . GLU B 1 88 ? -10.773 -15.922 -8.172 1 98.5 88 GLU B N 1
ATOM 1864 C CA . GLU B 1 88 ? -10.102 -17.047 -8.805 1 98.5 88 GLU B CA 1
ATOM 1865 C C . GLU B 1 88 ? -8.609 -17.062 -8.461 1 98.5 88 GLU B C 1
ATOM 1867 O O . GLU B 1 88 ? -8.055 -16.047 -8.047 1 98.5 88 GLU B O 1
ATOM 1872 N N . CYS B 1 89 ? -8.086 -18.203 -8.523 1 98.31 89 CYS B N 1
ATOM 1873 C CA . CYS B 1 89 ? -6.645 -18.391 -8.43 1 98.31 89 CYS B CA 1
ATOM 1874 C C . CYS B 1 89 ? -6.035 -18.625 -9.812 1 98.31 89 CYS B C 1
ATOM 1876 O O . CYS B 1 89 ? -6.52 -19.453 -10.578 1 98.31 89 CYS B O 1
ATOM 1878 N N . ILE B 1 90 ? -4.98 -17.859 -10.094 1 98 90 ILE B N 1
ATOM 1879 C CA . ILE B 1 90 ? -4.391 -18.016 -11.422 1 98 90 ILE B CA 1
ATOM 1880 C C . ILE B 1 90 ? -2.883 -18.203 -11.297 1 98 90 ILE B C 1
ATOM 1882 O O . ILE B 1 90 ? -2.27 -17.766 -10.32 1 98 90 ILE B O 1
ATOM 1886 N N . ARG B 1 91 ? -2.373 -18.891 -12.281 1 97.19 91 ARG B N 1
ATOM 1887 C CA . ARG B 1 91 ? -0.932 -19.031 -12.453 1 97.19 91 ARG B CA 1
ATOM 1888 C C . ARG B 1 91 ? -0.395 -18.047 -13.477 1 97.19 91 ARG B C 1
ATOM 1890 O O . ARG B 1 91 ? -0.943 -17.922 -14.578 1 97.19 91 ARG B O 1
ATOM 1897 N N . LEU B 1 92 ? 0.596 -17.344 -13.078 1 96.88 92 LEU B N 1
ATOM 1898 C CA . LEU B 1 92 ? 1.278 -16.438 -14 1 96.88 92 LEU B CA 1
ATOM 1899 C C . LEU B 1 92 ? 2.621 -17.016 -14.438 1 96.88 92 LEU B C 1
ATOM 1901 O O . LEU B 1 92 ? 3.23 -17.797 -13.703 1 96.88 92 LEU B O 1
ATOM 1905 N N . GLU B 1 93 ? 3.053 -16.656 -15.594 1 92.94 93 GLU B N 1
ATOM 1906 C CA . GLU B 1 93 ? 4.363 -17.031 -16.109 1 92.94 93 GLU B CA 1
ATOM 1907 C C . GLU B 1 93 ? 5.27 -15.805 -16.25 1 92.94 93 GLU B C 1
ATOM 1909 O O . GLU B 1 93 ? 4.789 -14.672 -16.344 1 92.94 93 GLU B O 1
ATOM 1914 N N . GLY B 1 94 ? 6.605 -16.094 -16.203 1 93.56 94 GLY B N 1
ATOM 1915 C CA . GLY B 1 94 ? 7.559 -15.008 -16.406 1 93.56 94 GLY B CA 1
ATOM 1916 C C . GLY B 1 94 ? 8.18 -14.516 -15.102 1 93.56 94 GLY B C 1
ATOM 1917 O O . GLY B 1 94 ? 8.312 -15.281 -14.148 1 93.56 94 GLY B O 1
ATOM 1918 N N . ILE B 1 95 ? 8.695 -13.258 -15.148 1 94.19 95 ILE B N 1
ATOM 1919 C CA . ILE B 1 95 ? 9.312 -12.641 -13.977 1 94.19 95 ILE B CA 1
ATOM 1920 C C . ILE B 1 95 ? 8.227 -12.117 -13.039 1 94.19 95 ILE B C 1
ATOM 1922 O O . ILE B 1 95 ? 7.383 -11.312 -13.438 1 94.19 95 ILE B O 1
ATOM 1926 N N . PRO B 1 96 ? 8.203 -12.516 -11.875 1 96 96 PRO B N 1
ATOM 1927 C CA . PRO B 1 96 ? 7.074 -12.281 -10.969 1 96 96 PRO B CA 1
ATOM 1928 C C . PRO B 1 96 ? 6.645 -10.82 -10.93 1 96 96 PRO B C 1
ATOM 1930 O O . PRO B 1 96 ? 5.477 -10.5 -11.172 1 96 96 PRO B O 1
ATOM 1933 N N . GLY B 1 97 ? 7.5 -9.875 -10.656 1 97.12 97 GLY B N 1
ATOM 1934 C CA . GLY B 1 97 ? 7.137 -8.469 -10.594 1 97.12 97 GLY B CA 1
ATOM 1935 C C . GLY B 1 97 ? 6.492 -7.961 -11.867 1 97.12 97 GLY B C 1
ATOM 1936 O O . GLY B 1 97 ? 5.449 -7.305 -11.82 1 97.12 97 GLY B O 1
ATOM 1937 N N . VAL B 1 98 ? 7.047 -8.328 -12.992 1 97.75 98 VAL B N 1
ATOM 1938 C CA . VAL B 1 98 ? 6.566 -7.898 -14.305 1 97.75 98 VAL B CA 1
ATOM 1939 C C . VAL B 1 98 ? 5.195 -8.508 -14.578 1 97.75 98 VAL B C 1
ATOM 1941 O O . VAL B 1 98 ? 4.27 -7.816 -15 1 97.75 98 VAL B O 1
ATOM 1944 N N . SER B 1 99 ? 5.082 -9.75 -14.273 1 98.06 99 SER B N 1
ATOM 1945 C CA . SER B 1 99 ? 3.848 -10.477 -14.555 1 98.06 99 SER B CA 1
ATOM 1946 C C . SER B 1 99 ? 2.695 -9.961 -13.695 1 98.06 99 SER B C 1
ATOM 1948 O O . SER B 1 99 ? 1.565 -9.844 -14.172 1 98.06 99 SER B O 1
ATOM 1950 N N . ILE B 1 100 ? 2.957 -9.641 -12.492 1 98.44 100 ILE B N 1
ATOM 1951 C CA . ILE B 1 100 ? 1.936 -9.141 -11.578 1 98.44 100 ILE B CA 1
ATOM 1952 C C . ILE B 1 100 ? 1.419 -7.793 -12.07 1 98.44 100 ILE B C 1
ATOM 1954 O O . ILE B 1 100 ? 0.207 -7.578 -12.156 1 98.44 100 ILE B O 1
ATOM 1958 N N . VAL B 1 101 ? 2.361 -6.93 -12.445 1 98.69 101 VAL B N 1
ATOM 1959 C CA . VAL B 1 101 ? 1.984 -5.598 -12.906 1 98.69 101 VAL B CA 1
ATOM 1960 C C . VAL B 1 101 ? 1.236 -5.707 -14.234 1 98.69 101 VAL B C 1
ATOM 1962 O O . VAL B 1 101 ? 0.222 -5.035 -14.438 1 98.69 101 VAL B O 1
ATOM 1965 N N . SER B 1 102 ? 1.718 -6.57 -15.102 1 98.69 102 SER B N 1
ATOM 1966 C CA . SER B 1 102 ? 1.057 -6.773 -16.391 1 98.69 102 SER B CA 1
ATOM 1967 C C . SER B 1 102 ? -0.36 -7.309 -16.203 1 98.69 102 SER B C 1
ATOM 1969 O O . SER B 1 102 ? -1.294 -6.852 -16.859 1 98.69 102 SER B O 1
ATOM 1971 N N . LYS B 1 103 ? -0.494 -8.203 -15.273 1 98.69 103 LYS B N 1
ATOM 1972 C CA . LYS B 1 103 ? -1.816 -8.773 -15.031 1 98.69 103 LYS B CA 1
ATOM 1973 C C . LYS B 1 103 ? -2.766 -7.73 -14.445 1 98.69 103 LYS B C 1
ATOM 1975 O O . LYS B 1 103 ? -3.941 -7.684 -14.812 1 98.69 103 LYS B O 1
ATOM 1980 N N . ALA B 1 104 ? -2.285 -6.922 -13.586 1 98.62 104 ALA B N 1
ATOM 1981 C CA . ALA B 1 104 ? -3.111 -5.859 -13.023 1 98.62 104 ALA B CA 1
ATOM 1982 C C . ALA B 1 104 ? -3.682 -4.965 -14.117 1 98.62 104 ALA B C 1
ATOM 1984 O O . ALA B 1 104 ? -4.855 -4.586 -14.07 1 98.62 104 ALA B O 1
ATOM 1985 N N . ARG B 1 105 ? -2.859 -4.66 -15.109 1 98.38 105 ARG B N 1
ATOM 1986 C CA . ARG B 1 105 ? -3.312 -3.852 -16.234 1 98.38 105 ARG B CA 1
ATOM 1987 C C . ARG B 1 105 ? -4.359 -4.598 -17.062 1 98.38 105 ARG B C 1
ATOM 1989 O O . ARG B 1 105 ? -5.395 -4.031 -17.422 1 98.38 105 ARG B O 1
ATOM 1996 N N . GLU B 1 106 ? -4.059 -5.82 -17.297 1 98.5 106 GLU B N 1
ATOM 1997 C CA . GLU B 1 106 ? -4.902 -6.641 -18.156 1 98.5 106 GLU B CA 1
ATOM 1998 C C . GLU B 1 106 ? -6.312 -6.762 -17.594 1 98.5 106 GLU B C 1
ATOM 2000 O O . GLU B 1 106 ? -7.293 -6.684 -18.344 1 98.5 106 GLU B O 1
ATOM 2005 N N . VAL B 1 107 ? -6.422 -6.883 -16.281 1 98.19 107 VAL B N 1
ATOM 2006 C CA . VAL B 1 107 ? -7.723 -7.172 -15.688 1 98.19 107 VAL B CA 1
ATOM 2007 C C . VAL B 1 107 ? -8.328 -5.887 -15.125 1 98.19 107 VAL B C 1
ATOM 2009 O O . VAL B 1 107 ? -9.352 -5.93 -14.438 1 98.19 107 VAL B O 1
ATOM 2012 N N . ASN B 1 108 ? -7.621 -4.75 -15.344 1 97.94 108 ASN B N 1
ATOM 2013 C CA . ASN B 1 108 ? -8.062 -3.479 -14.781 1 97.94 108 ASN B CA 1
ATOM 2014 C C . ASN B 1 108 ? -8.273 -3.576 -13.273 1 97.94 108 ASN B C 1
ATOM 2016 O O . ASN B 1 108 ? -9.328 -3.189 -12.758 1 97.94 108 ASN B O 1
ATOM 2020 N N . ALA B 1 109 ? -7.262 -4.129 -12.602 1 98.56 109 ALA B N 1
ATOM 2021 C CA . ALA B 1 109 ? -7.332 -4.203 -11.148 1 98.56 109 ALA B CA 1
ATOM 2022 C C . ALA B 1 109 ? -7.465 -2.812 -10.531 1 98.56 109 ALA B C 1
ATOM 2024 O O . ALA B 1 109 ? -6.879 -1.848 -11.031 1 98.56 109 ALA B O 1
ATOM 2025 N N . SER B 1 110 ? -8.195 -2.779 -9.453 1 98.12 110 SER B N 1
ATOM 2026 C CA . SER B 1 110 ? -8.328 -1.521 -8.719 1 98.12 110 SER B CA 1
ATOM 2027 C C . SER B 1 110 ? -7.312 -1.427 -7.59 1 98.12 110 SER B C 1
ATOM 2029 O O . SER B 1 110 ? -7.059 -0.341 -7.066 1 98.12 110 SER B O 1
ATOM 2031 N N . LEU B 1 111 ? -6.75 -2.553 -7.281 1 98.5 111 LEU B N 1
ATOM 2032 C CA . LEU B 1 111 ? -5.832 -2.664 -6.148 1 98.5 111 LEU B CA 1
ATOM 2033 C C . LEU B 1 111 ? -4.934 -3.887 -6.297 1 98.5 111 LEU B C 1
ATOM 2035 O O . LEU B 1 111 ? -5.387 -4.945 -6.738 1 98.5 111 LEU B O 1
ATOM 2039 N N . ILE B 1 112 ? -3.717 -3.727 -5.988 1 98.81 112 ILE B N 1
ATOM 2040 C CA . ILE B 1 112 ? -2.82 -4.859 -5.797 1 98.81 112 ILE B CA 1
ATOM 2041 C C . ILE B 1 112 ? -2.504 -5.02 -4.309 1 98.81 112 ILE B C 1
ATOM 2043 O O . ILE B 1 112 ? -2.205 -4.043 -3.623 1 98.81 112 ILE B O 1
ATOM 2047 N N . VAL B 1 113 ? -2.6 -6.203 -3.793 1 98.88 113 VAL B N 1
ATOM 2048 C CA . VAL B 1 113 ? -2.205 -6.547 -2.432 1 98.88 113 VAL B CA 1
ATOM 2049 C C . VAL B 1 113 ? -1.007 -7.496 -2.467 1 98.88 113 VAL B C 1
ATOM 2051 O O . VAL B 1 113 ? -1.014 -8.492 -3.195 1 98.88 113 VAL B O 1
ATOM 2054 N N . ILE B 1 114 ? 0.046 -7.195 -1.653 1 98.62 114 ILE B N 1
ATOM 2055 C CA . ILE B 1 114 ? 1.271 -7.984 -1.723 1 98.62 114 ILE B CA 1
ATOM 2056 C C . ILE B 1 114 ? 2.006 -7.914 -0.386 1 98.62 114 ILE B C 1
ATOM 2058 O O . ILE B 1 114 ? 1.909 -6.914 0.331 1 98.62 114 ILE B O 1
ATOM 2062 N N . GLY B 1 115 ? 2.635 -8.977 -0.045 1 97.5 115 GLY B N 1
ATOM 2063 C CA . GLY B 1 115 ? 3.533 -8.945 1.097 1 97.5 115 GLY B CA 1
ATOM 2064 C C . GLY B 1 115 ? 4.797 -8.148 0.837 1 97.5 115 GLY B C 1
ATOM 2065 O O . GLY B 1 115 ? 5.273 -8.086 -0.298 1 97.5 115 GLY B O 1
ATOM 2066 N N . SER B 1 116 ? 5.371 -7.613 1.875 1 93.62 116 SER B N 1
ATOM 2067 C CA . SER B 1 116 ? 6.609 -6.852 1.731 1 93.62 116 SER B CA 1
ATOM 2068 C C . SER B 1 116 ? 7.777 -7.762 1.364 1 93.62 116 SER B C 1
ATOM 2070 O O . SER B 1 116 ? 8.742 -7.32 0.732 1 93.62 116 SER B O 1
ATOM 2072 N N . ARG B 1 117 ? 7.602 -9.008 1.869 1 91.31 117 ARG B N 1
ATOM 2073 C CA . ARG B 1 117 ? 8.594 -10.031 1.561 1 91.31 117 ARG B CA 1
ATOM 2074 C C . ARG B 1 117 ? 7.922 -11.328 1.114 1 91.31 117 ARG B C 1
ATOM 2076 O O . ARG B 1 117 ? 6.695 -11.445 1.162 1 91.31 117 ARG B O 1
ATOM 2083 N N . GLY B 1 118 ? 8.797 -12.18 0.621 1 88.5 118 GLY B N 1
ATOM 2084 C CA . GLY B 1 118 ? 8.344 -13.484 0.164 1 88.5 118 GLY B CA 1
ATOM 2085 C C . GLY B 1 118 ? 9.367 -14.586 0.37 1 88.5 118 GLY B C 1
ATOM 2086 O O . GLY B 1 118 ? 9.938 -14.711 1.454 1 88.5 118 GLY B O 1
ATOM 2087 N N . LEU B 1 119 ? 9.523 -15.227 -0.688 1 79.56 119 LEU B N 1
ATOM 2088 C CA . LEU B 1 119 ? 10.344 -16.438 -0.601 1 79.56 119 LEU B CA 1
ATOM 2089 C C . LEU B 1 119 ? 11.828 -16.078 -0.687 1 79.56 119 LEU B C 1
ATOM 2091 O O . LEU B 1 119 ? 12.688 -16.938 -0.453 1 79.56 119 LEU B O 1
ATOM 2095 N N . GLY B 1 120 ? 12.078 -14.812 -0.912 1 79.12 120 GLY B N 1
ATOM 2096 C CA . GLY B 1 120 ? 13.484 -14.438 -1.033 1 79.12 120 GLY B CA 1
ATOM 2097 C C . GLY B 1 120 ? 14.25 -14.578 0.266 1 79.12 120 GLY B C 1
ATOM 2098 O O . GLY B 1 120 ? 13.664 -14.555 1.35 1 79.12 120 GLY B O 1
ATOM 2099 N N . ARG B 1 121 ? 15.531 -14.836 -0.003 1 68.06 121 ARG B N 1
ATOM 2100 C CA . ARG B 1 121 ? 16.391 -15.133 1.14 1 68.06 121 ARG B CA 1
ATOM 2101 C C . ARG B 1 121 ? 17.078 -13.875 1.649 1 68.06 121 ARG B C 1
ATOM 2103 O O . ARG B 1 121 ? 17.703 -13.898 2.711 1 68.06 121 ARG B O 1
ATOM 2110 N N . ILE B 1 122 ? 16.938 -12.984 0.938 1 71.69 122 ILE B N 1
ATOM 2111 C CA . ILE B 1 122 ? 17.672 -11.797 1.353 1 71.69 122 ILE B CA 1
ATOM 2112 C C . ILE B 1 122 ? 16.844 -11 2.357 1 71.69 122 ILE B C 1
ATOM 2114 O O . ILE B 1 122 ? 15.805 -10.438 2.006 1 71.69 122 ILE B O 1
ATOM 2118 N N . ARG B 1 123 ? 17.312 -11.008 3.545 1 69.81 123 ARG B N 1
ATOM 2119 C CA . ARG B 1 123 ? 16.562 -10.414 4.641 1 69.81 123 ARG B CA 1
ATOM 2120 C C . ARG B 1 123 ? 16.984 -8.969 4.879 1 69.81 123 ARG B C 1
ATOM 2122 O O . ARG B 1 123 ? 16.359 -8.258 5.684 1 69.81 123 ARG B O 1
ATOM 2129 N N . ARG B 1 124 ? 17.969 -8.453 4.07 1 75.56 124 ARG B N 1
ATOM 2130 C CA . ARG B 1 124 ? 18.531 -7.137 4.352 1 75.56 124 ARG B CA 1
ATOM 2131 C C . ARG B 1 124 ? 17.672 -6.035 3.742 1 75.56 124 ARG B C 1
ATOM 2133 O O . ARG B 1 124 ? 17.844 -4.855 4.062 1 75.56 124 ARG B O 1
ATOM 2140 N N . THR B 1 125 ? 16.828 -6.527 2.928 1 80.81 125 THR B N 1
ATOM 2141 C CA . THR B 1 125 ? 16 -5.527 2.27 1 80.81 125 THR B CA 1
ATOM 2142 C C . THR B 1 125 ? 14.648 -5.402 2.969 1 80.81 125 THR B C 1
ATOM 2144 O O . THR B 1 125 ? 14.133 -6.383 3.504 1 80.81 125 THR B O 1
ATOM 2147 N N . PHE B 1 126 ? 14.188 -4.234 3.037 1 84.56 126 PHE B N 1
ATOM 2148 C CA . PHE B 1 126 ? 12.883 -4 3.639 1 84.56 126 PHE B CA 1
ATOM 2149 C C . PHE B 1 126 ? 11.766 -4.535 2.742 1 84.56 126 PHE B C 1
ATOM 2151 O O . PHE B 1 126 ? 10.828 -5.168 3.225 1 84.56 126 PHE B O 1
ATOM 2158 N N . LEU B 1 127 ? 12.023 -4.289 1.509 1 91.25 127 LEU B N 1
ATOM 2159 C CA . LEU B 1 127 ? 11.094 -4.836 0.525 1 91.25 127 LEU B CA 1
ATOM 2160 C C . LEU B 1 127 ? 11.773 -5.91 -0.321 1 91.25 127 LEU B C 1
ATOM 2162 O O . LEU B 1 127 ? 12.906 -5.734 -0.762 1 91.25 127 LEU B O 1
ATOM 2166 N N . GLY B 1 128 ? 11.086 -6.969 -0.465 1 92.88 128 GLY B N 1
ATOM 2167 C CA . GLY B 1 128 ? 11.562 -7.953 -1.422 1 92.88 128 GLY B CA 1
ATOM 2168 C C . GLY B 1 128 ? 11.633 -7.422 -2.842 1 92.88 128 GLY B C 1
ATOM 2169 O O . GLY B 1 128 ? 11.023 -6.398 -3.156 1 92.88 128 GLY B O 1
ATOM 2170 N N . SER B 1 129 ? 12.297 -8.164 -3.691 1 93.06 129 SER B N 1
ATOM 2171 C CA . SER B 1 129 ? 12.539 -7.73 -5.062 1 93.06 129 SER B CA 1
ATOM 2172 C C . SER B 1 129 ? 11.227 -7.629 -5.844 1 93.06 129 SER B C 1
ATOM 2174 O O . SER B 1 129 ? 11.047 -6.699 -6.637 1 93.06 129 SER B O 1
ATOM 2176 N N . VAL B 1 130 ? 10.328 -8.523 -5.625 1 94.88 130 VAL B N 1
ATOM 2177 C CA . VAL B 1 130 ? 9.062 -8.508 -6.348 1 94.88 130 VAL B CA 1
ATOM 2178 C C . VAL B 1 130 ? 8.195 -7.355 -5.848 1 94.88 130 VAL B C 1
ATOM 2180 O O . VAL B 1 130 ? 7.664 -6.582 -6.648 1 94.88 130 VAL B O 1
ATOM 2183 N N . SER B 1 131 ? 8.078 -7.23 -4.539 1 96.5 131 SER B N 1
ATOM 2184 C CA . SER B 1 131 ? 7.273 -6.152 -3.975 1 96.5 131 SER B CA 1
ATOM 2185 C C . SER B 1 131 ? 7.824 -4.785 -4.367 1 96.5 131 SER B C 1
ATOM 2187 O O . SER B 1 131 ? 7.059 -3.863 -4.66 1 96.5 131 SER B O 1
ATOM 2189 N N . GLU B 1 132 ? 9.086 -4.68 -4.367 1 94.06 132 GLU B N 1
ATOM 2190 C CA . GLU B 1 132 ? 9.703 -3.428 -4.789 1 94.06 132 GLU B CA 1
ATOM 2191 C C . GLU B 1 132 ? 9.352 -3.094 -6.234 1 94.06 132 GLU B C 1
ATOM 2193 O O . GLU B 1 132 ? 8.984 -1.957 -6.543 1 94.06 132 GLU B O 1
ATOM 2198 N N . TYR B 1 133 ? 9.461 -4.082 -7.07 1 95.56 133 TYR B N 1
ATOM 2199 C CA . TYR B 1 133 ? 9.109 -3.869 -8.469 1 95.56 133 TYR B CA 1
ATOM 2200 C C . TYR B 1 133 ? 7.652 -3.459 -8.609 1 95.56 133 TYR B C 1
ATOM 2202 O O . TYR B 1 133 ? 7.332 -2.521 -9.344 1 95.56 133 TYR B O 1
ATOM 2210 N N . VAL B 1 134 ? 6.789 -4.062 -7.922 1 97.75 134 VAL B N 1
ATOM 2211 C CA . VAL B 1 134 ? 5.355 -3.801 -8.008 1 97.75 134 VAL B CA 1
ATOM 2212 C C . VAL B 1 134 ? 5.062 -2.383 -7.52 1 97.75 134 VAL B C 1
ATOM 2214 O O . VAL B 1 134 ? 4.332 -1.635 -8.172 1 97.75 134 VAL B O 1
ATOM 2217 N N . VAL B 1 135 ? 5.656 -1.993 -6.426 1 95.81 135 VAL B N 1
ATOM 2218 C CA . VAL B 1 135 ? 5.441 -0.659 -5.875 1 95.81 135 VAL B CA 1
ATOM 2219 C C . VAL B 1 135 ? 5.91 0.394 -6.879 1 95.81 135 VAL B C 1
ATOM 2221 O O . VAL B 1 135 ? 5.254 1.423 -7.059 1 95.81 135 VAL B O 1
ATOM 2224 N N . HIS B 1 136 ? 6.895 0.103 -7.598 1 94.06 136 HIS B N 1
ATOM 2225 C CA . HIS B 1 136 ? 7.496 1.063 -8.516 1 94.06 136 HIS B CA 1
ATOM 2226 C C . HIS B 1 136 ? 6.707 1.146 -9.82 1 94.06 136 HIS B C 1
ATOM 2228 O O . HIS B 1 136 ? 6.66 2.203 -10.453 1 94.06 136 HIS B O 1
ATOM 2234 N N . HIS B 1 137 ? 6.008 0.09 -10.164 1 96.81 137 HIS B N 1
ATOM 2235 C CA . HIS B 1 137 ? 5.527 0.043 -11.539 1 96.81 137 HIS B CA 1
ATOM 2236 C C . HIS B 1 137 ? 4.016 -0.136 -11.594 1 96.81 137 HIS B C 1
ATOM 2238 O O . HIS B 1 137 ? 3.416 -0.095 -12.672 1 96.81 137 HIS B O 1
ATOM 2244 N N . SER B 1 138 ? 3.441 -0.297 -10.492 1 97.75 138 SER B N 1
ATOM 2245 C CA . SER B 1 138 ? 2.008 -0.563 -10.469 1 97.75 138 SER B CA 1
ATOM 2246 C C . SER B 1 138 ? 1.218 0.602 -11.055 1 97.75 138 SER B C 1
ATOM 2248 O O . SER B 1 138 ? 1.515 1.765 -10.773 1 97.75 138 SER B O 1
ATOM 2250 N N . PRO B 1 139 ? 0.141 0.301 -11.82 1 96.44 139 PRO B N 1
ATOM 2251 C CA . PRO B 1 139 ? -0.758 1.336 -12.336 1 96.44 139 PRO B CA 1
ATOM 2252 C C . PRO B 1 139 ? -1.834 1.738 -11.328 1 96.44 139 PRO B C 1
ATOM 2254 O O . PRO B 1 139 ? -2.588 2.684 -11.57 1 96.44 139 PRO B O 1
ATOM 2257 N N . VAL B 1 140 ? -1.911 0.996 -10.25 1 97.75 140 VAL B N 1
ATOM 2258 C CA . VAL B 1 140 ? -2.973 1.182 -9.266 1 97.75 140 VAL B CA 1
ATOM 2259 C C . VAL B 1 140 ? -2.377 1.184 -7.855 1 97.75 140 VAL B C 1
ATOM 2261 O O . VAL B 1 140 ? -1.2 0.867 -7.672 1 97.75 140 VAL B O 1
ATOM 2264 N N . PRO B 1 141 ? -3.156 1.549 -6.836 1 98.38 141 PRO B N 1
ATOM 2265 C CA . PRO B 1 141 ? -2.645 1.493 -5.465 1 98.38 141 PRO B CA 1
ATOM 2266 C C . PRO B 1 141 ? -2.127 0.109 -5.086 1 98.38 141 PRO B C 1
ATOM 2268 O O . PRO B 1 141 ? -2.668 -0.903 -5.535 1 98.38 141 PRO B O 1
ATOM 2271 N N . VAL B 1 142 ? -1.095 0.102 -4.312 1 98.69 142 VAL B N 1
ATOM 2272 C CA . VAL B 1 142 ? -0.521 -1.141 -3.809 1 98.69 142 VAL B CA 1
ATOM 2273 C C . VAL B 1 142 ? -0.631 -1.181 -2.287 1 98.69 142 VAL B C 1
ATOM 2275 O O . VAL B 1 142 ? -0.127 -0.291 -1.599 1 98.69 142 VAL B O 1
ATOM 2278 N N . ALA B 1 143 ? -1.345 -2.156 -1.781 1 98.69 143 ALA B N 1
ATOM 2279 C CA . ALA B 1 143 ? -1.353 -2.408 -0.343 1 98.69 143 ALA B CA 1
ATOM 2280 C C . ALA B 1 143 ? -0.204 -3.33 0.059 1 98.69 143 ALA B C 1
ATOM 2282 O O . ALA B 1 143 ? -0.198 -4.512 -0.29 1 98.69 143 ALA B O 1
ATOM 2283 N N . LEU B 1 144 ? 0.704 -2.781 0.756 1 98.38 144 LEU B N 1
ATOM 2284 C CA . LEU B 1 144 ? 1.862 -3.514 1.255 1 98.38 144 LEU B CA 1
ATOM 2285 C C . LEU B 1 144 ? 1.604 -4.047 2.66 1 98.38 144 LEU B C 1
ATOM 2287 O O . LEU B 1 144 ? 1.276 -3.281 3.568 1 98.38 144 LEU B O 1
ATOM 2291 N N . CYS B 1 145 ? 1.75 -5.328 2.807 1 97.88 145 CYS B N 1
ATOM 2292 C CA . CYS B 1 145 ? 1.504 -5.988 4.082 1 97.88 145 CYS B CA 1
ATOM 2293 C C . CYS B 1 145 ? 2.783 -6.609 4.633 1 97.88 145 CYS B C 1
ATOM 2295 O O . CYS B 1 145 ? 3.352 -7.512 4.02 1 97.88 145 CYS B O 1
ATOM 2297 N N . ARG B 1 146 ? 3.197 -6.168 5.75 1 94.88 146 ARG B N 1
ATOM 2298 C CA . ARG B 1 146 ? 4.434 -6.66 6.352 1 94.88 146 ARG B CA 1
ATOM 2299 C C . ARG B 1 146 ? 4.137 -7.629 7.492 1 94.88 146 ARG B C 1
ATOM 2301 O O . ARG B 1 146 ? 3.506 -7.25 8.484 1 94.88 146 ARG B O 1
ATOM 2308 N N . TYR B 1 147 ? 4.656 -8.773 7.301 1 90.88 147 TYR B N 1
ATOM 2309 C CA . TYR B 1 147 ? 4.551 -9.773 8.359 1 90.88 147 TYR B CA 1
ATOM 2310 C C . TYR B 1 147 ? 5.68 -9.617 9.367 1 90.88 147 TYR B C 1
ATOM 2312 O O . TYR B 1 147 ? 6.855 -9.695 9.008 1 90.88 147 TYR B O 1
ATOM 2320 N N . ARG B 1 148 ? 5.504 -9.125 10.516 1 81.56 148 ARG B N 1
ATOM 2321 C CA . ARG B 1 148 ? 6.535 -8.938 11.531 1 81.56 148 ARG B CA 1
ATOM 2322 C C . ARG B 1 148 ? 6.547 -10.109 12.516 1 81.56 148 ARG B C 1
ATOM 2324 O O . ARG B 1 148 ? 7.332 -10.117 13.461 1 81.56 148 ARG B O 1
ATOM 2331 N N . GLY B 1 149 ? 6.438 -11.258 12.188 1 70.12 149 GLY B N 1
ATOM 2332 C CA . GLY B 1 149 ? 6.492 -12.406 13.07 1 70.12 149 GLY B CA 1
ATOM 2333 C C . GLY B 1 149 ? 5.695 -12.227 14.344 1 70.12 149 GLY B C 1
ATOM 2334 O O . GLY B 1 149 ? 5.359 -11.094 14.711 1 70.12 149 GLY B O 1
ATOM 2335 N N . MET B 1 150 ? 4.699 -12.945 14.82 1 53.44 150 MET B N 1
ATOM 2336 C CA . MET B 1 150 ? 4.129 -12.922 16.156 1 53.44 150 MET B CA 1
ATOM 2337 C C . MET B 1 150 ? 5.211 -12.672 17.203 1 53.44 150 MET B C 1
ATOM 2339 O O . MET B 1 150 ? 6.277 -13.289 17.156 1 53.44 150 MET B O 1
ATOM 2343 N N . GLY B 1 151 ? 5.754 -11.492 17.719 1 41.53 151 GLY B N 1
ATOM 2344 C CA . GLY B 1 151 ? 6.352 -11.617 19.047 1 41.53 151 GLY B CA 1
ATOM 2345 C C . GLY B 1 151 ? 5.723 -12.711 19.875 1 41.53 151 GLY B C 1
ATOM 2346 O O . GLY B 1 151 ? 4.5 -12.742 20.047 1 41.53 151 GLY B O 1
ATOM 2347 N N . THR B 1 152 ? 6.102 -13.969 19.891 1 31.2 152 THR B N 1
ATOM 2348 C CA . THR B 1 152 ? 5.883 -14.93 20.953 1 31.2 152 THR B CA 1
ATOM 2349 C C . THR B 1 152 ? 6.031 -14.266 22.328 1 31.2 152 THR B C 1
ATOM 2351 O O . THR B 1 152 ? 7.086 -13.719 22.641 1 31.2 152 THR B O 1
ATOM 2354 N N . LYS B 1 153 ? 5.055 -13.641 23.047 1 23.91 153 LYS B N 1
ATOM 2355 C CA . LYS B 1 153 ? 5.164 -13.969 24.469 1 23.91 153 LYS B CA 1
ATOM 2356 C C . LYS B 1 153 ? 5.07 -15.477 24.688 1 23.91 153 LYS B C 1
ATOM 2358 O O . LYS B 1 153 ? 4.332 -16.172 23.984 1 23.91 153 LYS B O 1
#

pLDDT: mean 85.94, std 18.82, range [23.91, 98.88]

Nearest PDB structures (foldseek):
  3s3t-assembly1_A  TM=8.076E-01  e=5.076E-10  Lactiplantibacillus plantarum
  1mjh-assembly1_B  TM=8.288E-01  e=4.971E-08  Methanocaldococcus jannaschii
  1mjh-assembly1_A  TM=8.665E-01  e=1.011E-07  Methanocaldococcus jannaschii
  3hgm-assembly1_B  TM=6.326E-01  e=2.550E-09  Halomonas elongata
  5ahw-assembly2_D  TM=7.217E-01  e=5.081E-07  Mycolicibacterium smegmatis MC2 155

InterPro domains:
  IPR006015 Universal stress protein A family [PR01438] (1-14)
  IPR006015 Universal stress protein A family [PR01438] (106-118)
  IPR006015 Universal stress protein A family [PR01438] (124-146)
  IPR006016 UspA [PF00582] (1-146)
  IPR014729 Rossmann-like alpha/beta/alpha sandwich fold [G3DSA:3.40.50.620] (2-152)

Radius of gyration: 23.1 Å; Cα contacts (8 Å, |Δi|>4): 525; chains: 2; bounding box: 48×82×49 Å